Protein AF-A0A955C4L7-F1 (afdb_monomer)

Sequence (362 aa):
MVWEKVLVSAEFAETTHGGLGCIACHGGKDGILTKEEAHEGIVIDPTQGAATACNACHPNEVETIPSSLHATQQGYFTAFERRGGDAESTDFHAMFENRCAECHASCGQCHVSRPATVGGGLTHGHMFRKQPSQTNQCTACHGSRIGDEFRGKNEGIPADTHYLSGMNCMNCHTGVELHGDGTTPDHRFANEAGPTCVTCHPDAQSADSPIMHHSIHQNNVSCNVCHSVSYKNCYACHVEQDSQGLRFPSEMDFRIGKNPEVSEYRPYGYVLLRHIPIAPDTFEPWGLEMPNYAGSPTWRPAAPHNIQRNTPQTESCDNCHGNLDLYLTAEYINQLIESGLMNEQEIEANQSVIVTEVPGGF

Secondary structure (DSSP, 8-state):
---------GGGGGSHHHHT-HHHHH---TT--SHHHHTTT--S-TTSTT-HHHHTT-HHHHHHGGGSHHHH-HHHHHHHHTTT--TTSHHHHHHHHHHTGGG---HHHHHTB--GGGT--BSSTT---SSPPIIIIIHHHSIIIIIIHHTT-STT-PPPHHHHTT--GGGTS-HHHHH--S---SSTTT-TTS--GGGT-GGGG-TT-SSHHHHHHGGGB-HHHHH---EEE--STTSS--TTS-SS--EEE-EEEE-SS--SS---SEEEEEE-S--TTTTGGGT---TTGGGS-SEEE---S---SS-GGGS-GGGTTT-GGGB--HHHHHHHHHTTSS-THHHHHTTTT--SSPPPP-

Structure (mmCIF, N/CA/C/O backbone):
data_AF-A0A955C4L7-F1
#
_entry.id   AF-A0A955C4L7-F1
#
loop_
_atom_site.group_PDB
_atom_site.id
_atom_site.type_symbol
_atom_site.label_atom_id
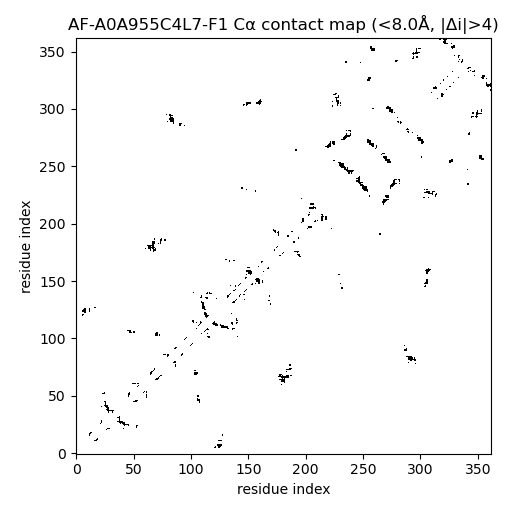_atom_site.label_alt_id
_atom_site.label_comp_id
_atom_site.label_asym_id
_atom_site.label_entity_id
_atom_site.label_seq_id
_atom_site.pdbx_PDB_ins_code
_atom_site.Cartn_x
_atom_site.Cartn_y
_atom_site.Cartn_z
_atom_site.occupancy
_atom_site.B_iso_or_equiv
_atom_site.auth_seq_id
_atom_site.auth_comp_id
_atom_site.auth_asym_id
_atom_site.auth_atom_id
_atom_site.pdbx_PDB_model_num
ATOM 1 N N . MET A 1 1 ? -39.219 3.697 16.759 1.00 36.78 1 MET A N 1
ATOM 2 C CA . MET A 1 1 ? -39.101 2.239 16.565 1.00 36.78 1 MET A CA 1
ATOM 3 C C . MET A 1 1 ? -38.025 1.771 17.515 1.00 36.78 1 MET A C 1
ATOM 5 O O . MET A 1 1 ? -36.921 2.290 17.473 1.00 36.78 1 MET A O 1
ATOM 9 N N . VAL A 1 2 ? -38.383 0.923 18.468 1.00 33.31 2 VAL A N 1
ATOM 10 C CA . VAL A 1 2 ? -37.421 0.296 19.375 1.00 33.31 2 VAL A CA 1
ATOM 11 C C . VAL A 1 2 ? -36.456 -0.525 18.486 1.00 33.31 2 VAL A C 1
ATOM 13 O O . VAL A 1 2 ? -36.921 -1.043 17.479 1.00 33.31 2 VAL A O 1
ATOM 16 N N . TRP A 1 3 ? -35.153 -0.605 18.784 1.00 37.31 3 TRP A N 1
ATOM 17 C CA . TRP A 1 3 ? -34.195 -1.575 18.202 1.00 37.31 3 TRP A CA 1
ATOM 18 C C . TRP A 1 3 ? -33.824 -1.527 16.690 1.00 37.31 3 TRP A C 1
ATOM 20 O O . TRP A 1 3 ? -33.911 -2.550 16.018 1.00 37.31 3 TRP A O 1
ATOM 30 N N . GLU A 1 4 ? -33.235 -0.459 16.137 1.00 39.19 4 GLU A N 1
ATOM 31 C CA . GLU A 1 4 ? -32.287 -0.670 15.011 1.00 39.19 4 GLU A CA 1
ATOM 32 C C . GLU A 1 4 ? -31.087 -1.470 15.552 1.00 39.19 4 GLU A C 1
ATOM 34 O O . GLU A 1 4 ? -30.111 -0.927 16.063 1.00 39.19 4 GLU A O 1
ATOM 39 N N . LYS A 1 5 ? -31.256 -2.796 15.613 1.00 46.62 5 LYS A N 1
ATOM 40 C CA . LYS A 1 5 ? -30.378 -3.726 16.316 1.00 46.62 5 LYS A CA 1
ATOM 41 C C . LYS A 1 5 ? -29.034 -3.744 15.612 1.00 46.62 5 LYS A C 1
ATOM 43 O O . LYS A 1 5 ? -28.859 -4.428 14.609 1.00 46.62 5 LYS A O 1
ATOM 48 N N . VAL A 1 6 ? -28.054 -3.106 16.234 1.00 52.81 6 VAL A N 1
ATOM 49 C CA . VAL A 1 6 ? -26.721 -3.687 16.307 1.00 52.81 6 VAL A CA 1
ATOM 50 C C . VAL A 1 6 ? -26.912 -5.053 16.977 1.00 52.81 6 VAL A C 1
ATOM 52 O O . VAL A 1 6 ? -27.123 -5.137 18.184 1.00 52.81 6 VAL A O 1
ATOM 55 N N . LEU A 1 7 ? -27.015 -6.118 16.179 1.00 67.69 7 LEU A N 1
ATOM 56 C CA . LEU A 1 7 ? -27.259 -7.468 16.682 1.00 67.69 7 LEU A CA 1
ATOM 57 C C . LEU A 1 7 ? -25.997 -7.953 17.389 1.00 67.69 7 LEU A C 1
ATOM 59 O O . LEU A 1 7 ? -25.166 -8.597 16.764 1.00 67.69 7 LEU A O 1
ATOM 63 N N . VAL A 1 8 ? -25.831 -7.631 18.672 1.00 83.81 8 VAL A N 1
ATOM 64 C CA . VAL A 1 8 ? -24.876 -8.347 19.524 1.00 83.81 8 VAL A CA 1
ATOM 65 C C . VAL A 1 8 ? -25.312 -9.811 19.543 1.00 83.81 8 VAL A C 1
ATOM 67 O O . VAL A 1 8 ? -26.484 -10.113 19.778 1.00 83.81 8 VAL A O 1
ATOM 70 N N . SER A 1 9 ? -24.390 -10.711 19.219 1.00 88.19 9 SER A N 1
ATOM 71 C CA . SER A 1 9 ? -24.648 -12.145 19.221 1.00 88.19 9 SER A CA 1
ATOM 72 C C . SER A 1 9 ? -24.980 -12.587 20.641 1.00 88.19 9 SER A C 1
ATOM 74 O O . SER A 1 9 ? -24.314 -12.167 21.584 1.00 88.19 9 SER A O 1
ATOM 76 N N . ALA A 1 10 ? -25.962 -13.472 20.813 1.00 88.12 10 ALA A N 1
ATOM 77 C CA . ALA A 1 10 ? -26.197 -14.090 22.118 1.00 88.12 10 ALA A CA 1
ATOM 78 C C . ALA A 1 10 ? -24.943 -14.838 22.611 1.00 88.12 10 ALA A C 1
ATOM 80 O O . ALA A 1 10 ? -24.644 -14.824 23.799 1.00 88.12 10 ALA A O 1
ATOM 81 N N . GLU A 1 11 ? -24.161 -15.402 21.685 1.00 91.19 11 GLU A N 1
ATOM 82 C CA . GLU A 1 11 ? -22.897 -16.086 21.979 1.00 91.19 11 GLU A CA 1
ATOM 83 C C . GLU A 1 11 ? -21.820 -15.142 22.526 1.00 91.19 11 GLU A C 1
ATOM 85 O O . GLU A 1 11 ? -20.910 -15.597 23.212 1.00 91.19 11 GLU A O 1
ATOM 90 N N . PHE A 1 12 ? -21.913 -13.830 22.262 1.00 91.50 12 PHE A N 1
ATOM 91 C CA . PHE A 1 12 ? -20.941 -12.866 22.778 1.00 91.50 12 PHE A CA 1
ATOM 92 C C . PHE A 1 12 ? -20.910 -12.869 24.307 1.00 91.50 12 PHE A C 1
ATOM 94 O O . PHE A 1 12 ? -19.822 -12.826 24.878 1.00 91.50 12 PHE A O 1
ATOM 101 N N . ALA A 1 13 ? -22.075 -12.982 24.955 1.00 90.31 13 ALA A N 1
ATOM 102 C CA . ALA A 1 13 ? -22.198 -13.006 26.412 1.00 90.31 13 ALA A CA 1
ATOM 103 C C . ALA A 1 13 ? -21.431 -14.173 27.062 1.00 90.31 13 ALA A C 1
ATOM 105 O O . ALA A 1 13 ? -20.997 -14.054 28.203 1.00 90.31 13 ALA A O 1
ATOM 106 N N . GLU A 1 14 ? -21.206 -15.257 26.316 1.00 92.81 14 GLU A N 1
ATOM 107 C CA . GLU A 1 14 ? -20.470 -16.444 26.768 1.00 92.81 14 GLU A CA 1
ATOM 108 C C . GLU A 1 14 ? -18.949 -16.326 26.555 1.00 92.81 14 GLU A C 1
ATOM 110 O O . GLU A 1 14 ? -18.181 -17.201 26.955 1.00 92.81 14 GLU A O 1
ATOM 115 N N . THR A 1 15 ? -18.481 -15.261 25.897 1.00 94.06 15 THR A N 1
ATOM 116 C CA . THR A 1 15 ? -17.047 -15.020 25.682 1.00 94.06 15 THR A CA 1
ATOM 117 C C . THR A 1 15 ? -16.401 -14.335 26.883 1.00 94.06 15 THR A C 1
ATOM 119 O O . THR A 1 15 ? -17.071 -13.674 27.674 1.00 94.06 15 THR A O 1
ATOM 122 N N . THR A 1 16 ? -15.065 -14.387 26.965 1.00 93.25 16 THR A N 1
ATOM 123 C CA . THR A 1 16 ? -14.297 -13.617 27.959 1.00 93.25 16 THR A CA 1
ATOM 124 C C . THR A 1 16 ? -14.661 -12.131 27.945 1.00 93.25 16 THR A C 1
ATOM 126 O O . THR A 1 16 ? -14.840 -11.547 29.005 1.00 93.25 16 THR A O 1
ATOM 129 N N . HIS A 1 17 ? -14.816 -11.531 26.759 1.00 92.88 17 HIS A N 1
ATOM 130 C CA . HIS A 1 17 ? -15.183 -10.119 26.625 1.00 92.88 17 HIS A CA 1
ATOM 131 C C . HIS A 1 17 ? -16.626 -9.853 27.074 1.00 92.88 17 HIS A C 1
ATOM 133 O O . HIS A 1 17 ? -16.874 -8.878 27.775 1.00 92.88 17 HIS A O 1
ATOM 139 N N . GLY A 1 18 ? -17.574 -10.728 26.721 1.00 92.12 18 GLY A N 1
ATOM 140 C CA . GLY A 1 18 ? -18.969 -10.591 27.152 1.00 92.12 18 GLY A CA 1
ATOM 141 C C . GLY A 1 18 ? -19.145 -10.714 28.661 1.00 92.12 18 GLY A C 1
ATOM 142 O O . GLY A 1 18 ? -19.929 -9.966 29.244 1.00 92.12 18 GLY A O 1
ATOM 143 N N . GLY A 1 19 ? -18.354 -11.577 29.303 1.00 92.12 19 GLY A N 1
ATOM 144 C CA . GLY A 1 19 ? -18.345 -11.749 30.755 1.00 92.12 19 GLY A CA 1
ATOM 145 C C . GLY A 1 19 ? -17.879 -10.519 31.544 1.00 92.12 19 GLY A C 1
ATOM 146 O O . GLY A 1 19 ? -18.220 -10.401 32.719 1.00 92.12 19 GLY A O 1
ATOM 147 N N . LEU A 1 20 ? -17.147 -9.584 30.922 1.00 90.88 20 LEU A N 1
ATOM 148 C CA . LEU A 1 20 ? -16.758 -8.311 31.551 1.00 90.88 20 LEU A CA 1
ATOM 149 C C . LEU A 1 20 ? -17.932 -7.324 31.657 1.00 90.88 20 LEU A C 1
ATOM 151 O O . LEU A 1 20 ? -17.890 -6.396 32.465 1.00 90.88 20 LEU A O 1
ATOM 155 N N . GLY A 1 21 ? -18.982 -7.524 30.854 1.00 89.19 21 GLY A N 1
ATOM 156 C CA . GLY A 1 21 ? -20.103 -6.601 30.730 1.00 89.19 21 GLY A CA 1
ATOM 157 C C . GLY A 1 21 ? -19.768 -5.351 29.909 1.00 89.19 21 GLY A C 1
ATOM 158 O O . GLY A 1 21 ? -18.616 -4.957 29.741 1.00 89.19 21 GLY A O 1
ATOM 159 N N . CYS A 1 22 ? -20.807 -4.693 29.391 1.00 88.94 22 CYS A N 1
ATOM 160 C CA . CYS A 1 22 ? -20.660 -3.570 28.458 1.00 88.94 22 CYS A CA 1
ATOM 161 C C . CYS A 1 22 ? -19.887 -2.392 29.072 1.00 88.94 22 CYS A C 1
ATOM 163 O O . CYS A 1 22 ? -19.069 -1.764 28.404 1.00 88.94 22 CYS A O 1
ATOM 165 N N . ILE A 1 23 ? -20.136 -2.117 30.356 1.00 89.62 23 ILE A N 1
ATOM 166 C CA . ILE A 1 23 ? -19.622 -0.943 31.072 1.00 89.62 23 ILE A CA 1
ATOM 167 C C . ILE A 1 23 ? -18.101 -0.999 31.239 1.00 89.62 23 ILE A C 1
ATOM 169 O O . ILE A 1 23 ? -17.455 0.044 31.232 1.00 89.62 23 ILE A O 1
ATOM 173 N N . ALA A 1 24 ? -17.510 -2.195 31.321 1.00 89.44 24 ALA A N 1
ATOM 174 C CA . ALA A 1 24 ? -16.068 -2.349 31.503 1.00 89.44 24 ALA A CA 1
ATOM 175 C C . ALA A 1 24 ? -15.251 -1.707 30.370 1.00 89.44 24 ALA A C 1
ATOM 177 O O . ALA A 1 24 ? -14.177 -1.166 30.621 1.00 89.44 24 ALA A O 1
ATOM 178 N N . CYS A 1 25 ? -15.769 -1.735 29.138 1.00 89.38 25 CYS A N 1
ATOM 179 C CA . CYS A 1 25 ? -15.112 -1.121 27.984 1.00 89.38 25 CYS A CA 1
ATOM 180 C C . CYS A 1 25 ? -15.799 0.175 27.551 1.00 89.38 25 CYS A C 1
ATOM 182 O O . CYS A 1 25 ? -15.128 1.152 27.239 1.00 89.38 25 CYS A O 1
ATOM 184 N N . HIS A 1 26 ? -17.132 0.188 27.525 1.00 90.06 26 HIS A N 1
ATOM 185 C CA . HIS A 1 26 ? -17.906 1.302 26.987 1.00 90.06 26 HIS A CA 1
ATOM 186 C C . HIS A 1 26 ? -18.304 2.340 28.042 1.00 90.06 26 HIS A C 1
ATOM 188 O O . HIS A 1 26 ? -18.805 3.392 27.670 1.00 90.06 26 HIS A O 1
ATOM 194 N N . GLY A 1 27 ? -18.108 2.100 29.340 1.00 89.81 27 GLY A N 1
ATOM 195 C CA . GLY A 1 27 ? -18.584 3.005 30.389 1.00 89.81 27 GLY A CA 1
ATOM 196 C C . GLY A 1 27 ? -20.115 3.055 30.494 1.00 89.81 27 GLY A C 1
ATOM 197 O O . GLY A 1 27 ? -20.808 2.093 30.164 1.00 89.81 27 GLY A O 1
ATOM 198 N N . GLY A 1 28 ? -20.649 4.178 30.976 1.00 89.94 28 GLY A N 1
ATOM 199 C CA . GLY A 1 28 ? -22.067 4.330 31.323 1.00 89.94 28 GLY A CA 1
ATOM 200 C C . GLY A 1 28 ? -22.362 4.072 32.805 1.00 89.94 28 GLY A C 1
ATOM 201 O O . GLY A 1 28 ? -21.451 3.921 33.623 1.00 89.94 28 GLY A O 1
ATOM 202 N N . LYS A 1 29 ? -23.651 4.053 33.163 1.00 91.62 29 LYS A N 1
ATOM 203 C CA . LYS A 1 29 ? -24.122 3.919 34.552 1.00 91.62 29 LYS A CA 1
ATOM 204 C C . LYS A 1 29 ? -24.810 2.573 34.777 1.00 91.62 29 LYS A C 1
ATOM 206 O O . LYS A 1 29 ? -25.836 2.284 34.166 1.00 91.62 29 LYS A O 1
ATOM 211 N N . ASP A 1 30 ? -24.256 1.774 35.687 1.00 90.44 30 ASP A N 1
ATOM 212 C CA . ASP A 1 30 ? -24.831 0.483 36.079 1.00 90.44 30 ASP A CA 1
ATOM 213 C C . ASP A 1 30 ? -26.126 0.651 36.896 1.00 90.44 30 ASP A C 1
ATOM 215 O O . ASP A 1 30 ? -26.304 1.635 37.615 1.00 90.44 30 ASP A O 1
ATOM 219 N N . GLY A 1 31 ? -27.040 -0.317 36.790 1.00 88.38 31 GLY A N 1
ATOM 220 C CA . GLY A 1 31 ? -28.290 -0.356 37.561 1.00 88.38 31 GLY A CA 1
ATOM 221 C C . GLY A 1 31 ? -29.373 0.659 37.155 1.00 88.38 31 GLY A C 1
ATOM 222 O O . GLY A 1 31 ? -30.416 0.722 37.809 1.00 88.38 31 GLY A O 1
ATOM 223 N N . ILE A 1 32 ? -29.166 1.433 36.084 1.00 90.19 32 ILE A N 1
ATOM 224 C CA . ILE A 1 32 ? -30.125 2.419 35.565 1.00 90.19 32 ILE A CA 1
ATOM 225 C C . ILE A 1 32 ? -30.941 1.818 34.408 1.00 90.19 32 ILE A C 1
ATOM 227 O O . ILE A 1 32 ? -30.387 1.251 33.471 1.00 90.19 32 ILE A O 1
ATOM 231 N N . LEU A 1 33 ? -32.276 1.924 34.468 1.00 85.31 33 LEU A N 1
ATOM 232 C CA . LEU A 1 33 ? -33.191 1.319 33.478 1.00 85.31 33 LEU A CA 1
ATOM 233 C C . LEU A 1 33 ? -33.609 2.274 32.350 1.00 85.31 33 LEU A C 1
ATOM 235 O O . LEU A 1 33 ? -34.097 1.843 31.305 1.00 85.31 33 LEU A O 1
ATOM 239 N N . THR A 1 34 ? -33.458 3.574 32.570 1.00 90.31 34 THR A N 1
ATOM 240 C CA . THR A 1 34 ? -33.706 4.638 31.595 1.00 90.31 34 THR A CA 1
ATOM 241 C C . THR A 1 34 ? -32.525 4.709 30.632 1.00 90.31 34 THR A C 1
ATOM 243 O O . THR A 1 34 ? -31.377 4.865 31.041 1.00 90.31 34 THR A O 1
ATOM 246 N N . LYS A 1 35 ? -32.794 4.582 29.328 1.00 85.25 35 LYS A N 1
ATOM 247 C CA . LYS A 1 35 ? -31.751 4.497 28.294 1.00 85.25 35 LYS A CA 1
ATOM 248 C C . LYS A 1 35 ? -30.815 5.706 28.327 1.00 85.25 35 LYS A C 1
ATOM 250 O O . LYS A 1 35 ? -29.606 5.550 28.208 1.00 85.25 35 LYS A O 1
ATOM 255 N N . GLU A 1 36 ? -31.385 6.897 28.432 1.00 89.94 36 GLU A N 1
ATOM 256 C CA . GLU A 1 36 ? -30.653 8.158 28.373 1.00 89.94 36 GLU A CA 1
ATOM 257 C C . GLU A 1 36 ? -29.686 8.296 29.556 1.00 89.94 36 GLU A C 1
ATOM 259 O O . GLU A 1 36 ? -28.525 8.637 29.355 1.00 89.94 36 GLU A O 1
ATOM 264 N N . GLU A 1 37 ? -30.135 7.965 30.768 1.00 89.88 37 GLU A N 1
ATOM 265 C CA . GLU A 1 37 ? -29.316 8.061 31.981 1.00 89.88 37 GLU A CA 1
ATOM 266 C C . GLU A 1 37 ? -28.302 6.908 32.076 1.00 89.88 37 GLU A C 1
ATOM 268 O O . GLU A 1 37 ? -27.167 7.123 32.495 1.00 89.88 37 GLU A O 1
ATOM 273 N N . ALA A 1 38 ? -28.663 5.695 31.638 1.00 87.88 38 ALA A N 1
ATOM 274 C CA . ALA A 1 38 ? -27.752 4.549 31.601 1.00 87.88 38 ALA A CA 1
ATOM 275 C C . ALA A 1 38 ? -26.582 4.759 30.625 1.00 87.88 38 ALA A C 1
ATOM 277 O O . ALA A 1 38 ? -25.461 4.323 30.888 1.00 87.88 38 ALA A O 1
ATOM 278 N N . HIS A 1 39 ? -26.829 5.446 29.506 1.00 91.94 39 HIS A N 1
ATOM 279 C CA . HIS A 1 39 ? -25.815 5.745 28.491 1.00 91.94 39 HIS A CA 1
ATOM 280 C C . HIS A 1 39 ? -25.080 7.073 28.711 1.00 91.94 39 HIS A C 1
ATOM 282 O O . HIS A 1 39 ? -24.265 7.468 27.875 1.00 91.94 39 HIS A O 1
ATOM 288 N N . GLU A 1 40 ? -25.329 7.778 29.813 1.00 92.44 40 GLU A N 1
ATOM 289 C CA . GLU A 1 40 ? -24.566 8.977 30.140 1.00 92.44 40 GLU A CA 1
ATOM 290 C C . GLU A 1 40 ? -23.090 8.610 30.377 1.00 92.44 40 GLU A C 1
ATOM 292 O O . GLU A 1 40 ? -22.769 7.824 31.269 1.00 92.44 40 GLU A O 1
ATOM 297 N N . GLY A 1 41 ? -22.189 9.168 29.561 1.00 89.12 41 GLY A N 1
ATOM 298 C CA . GLY A 1 41 ? -20.754 8.866 29.610 1.00 89.12 41 GLY A CA 1
ATOM 299 C C . GLY A 1 41 ? -20.329 7.607 28.847 1.00 89.12 41 GLY A C 1
ATOM 300 O O . GLY A 1 41 ? -19.205 7.147 29.041 1.00 89.12 41 GLY A O 1
ATOM 301 N N . ILE A 1 42 ? -21.194 7.044 27.993 1.00 90.06 42 ILE A N 1
ATOM 302 C CA . ILE A 1 42 ? -20.817 5.912 27.141 1.00 90.06 42 ILE A CA 1
ATOM 303 C C . ILE A 1 42 ? -19.779 6.326 26.084 1.00 90.06 42 ILE A C 1
ATOM 305 O O . ILE A 1 42 ? -19.915 7.345 25.405 1.00 90.06 42 ILE A O 1
ATOM 309 N N . VAL A 1 43 ? -18.761 5.493 25.905 1.00 88.38 43 VAL A N 1
ATOM 310 C CA . VAL A 1 43 ? -17.780 5.563 24.825 1.00 88.38 43 VAL A CA 1
ATOM 311 C C . VAL A 1 43 ? -18.236 4.620 23.715 1.00 88.38 43 VAL A C 1
ATOM 313 O O . VAL A 1 43 ? -18.273 3.403 23.893 1.00 88.38 43 VAL A O 1
ATOM 316 N N . ILE A 1 44 ? -18.612 5.177 22.561 1.00 83.88 44 ILE A N 1
ATOM 317 C CA . ILE A 1 44 ? -19.172 4.400 21.441 1.00 83.88 44 ILE A CA 1
ATOM 318 C C . ILE A 1 44 ? -18.127 3.441 20.858 1.00 83.88 44 ILE A C 1
ATOM 320 O O . ILE A 1 44 ? -18.427 2.267 20.641 1.00 83.88 44 ILE A O 1
ATOM 324 N N . ASP A 1 45 ? -16.904 3.929 20.642 1.00 84.38 45 ASP A N 1
ATOM 325 C CA . ASP A 1 45 ? -15.773 3.124 20.185 1.00 84.38 45 ASP A CA 1
ATOM 326 C C . ASP A 1 45 ? -14.627 3.201 21.211 1.00 84.38 45 ASP A C 1
ATOM 328 O O . ASP A 1 45 ? -13.836 4.146 21.181 1.00 84.38 45 ASP A O 1
ATOM 332 N N . PRO A 1 46 ? -14.527 2.226 22.135 1.00 86.31 46 PRO A N 1
ATOM 333 C CA . PRO A 1 46 ? -13.495 2.203 23.170 1.00 86.31 46 PRO A CA 1
ATOM 334 C C . PRO A 1 46 ? -12.122 1.787 22.627 1.00 86.31 46 PRO A C 1
ATOM 336 O O . PRO A 1 46 ? -11.166 1.667 23.391 1.00 86.31 46 PRO A O 1
ATOM 339 N N . THR A 1 47 ? -12.024 1.535 21.319 1.00 83.06 47 THR A N 1
ATOM 340 C CA . THR A 1 47 ? -10.786 1.131 20.653 1.00 83.06 47 THR A CA 1
ATOM 341 C C . THR A 1 47 ? -10.072 2.287 19.956 1.00 83.06 47 THR A C 1
ATOM 343 O O . THR A 1 47 ? -8.937 2.108 19.526 1.00 83.06 47 THR A O 1
ATOM 346 N N . GLN A 1 48 ? -10.704 3.462 19.855 1.00 75.31 48 GLN A N 1
ATOM 347 C CA . GLN A 1 48 ? -10.066 4.677 19.337 1.00 75.31 48 GLN A CA 1
ATOM 348 C C . GLN A 1 48 ? -9.078 5.275 20.347 1.00 75.31 48 GLN A C 1
ATOM 350 O O . GLN A 1 48 ? -9.238 5.141 21.563 1.00 75.31 48 GLN A O 1
ATOM 355 N N . GLY A 1 49 ? -8.075 5.996 19.841 1.00 67.12 49 GLY A N 1
ATOM 356 C CA . GLY A 1 49 ? -7.059 6.658 20.662 1.00 67.12 49 GLY A CA 1
ATOM 357 C C . GLY A 1 49 ? -6.097 5.663 21.315 1.00 67.12 49 GLY A C 1
ATOM 358 O O . GLY A 1 49 ? -5.718 4.670 20.707 1.00 67.12 49 GLY A O 1
ATOM 359 N N . ALA A 1 50 ? -5.712 5.903 22.571 1.00 58.69 50 ALA A N 1
ATOM 360 C CA . ALA A 1 50 ? -4.727 5.080 23.286 1.00 58.69 50 ALA A CA 1
ATOM 361 C C . ALA A 1 50 ? -5.203 3.649 23.637 1.00 58.69 50 ALA A C 1
ATOM 363 O O . ALA A 1 50 ? -4.544 2.973 24.423 1.00 58.69 50 ALA A O 1
ATOM 364 N N . ALA A 1 51 ? -6.360 3.205 23.118 1.00 63.81 51 ALA A N 1
ATOM 365 C CA . ALA A 1 51 ? -6.942 1.875 23.330 1.00 63.81 51 ALA A CA 1
ATOM 366 C C . ALA A 1 51 ? -6.891 1.413 24.803 1.00 63.81 51 ALA A C 1
ATOM 368 O O . ALA A 1 51 ? -6.661 0.241 25.111 1.00 63.81 51 ALA A O 1
ATOM 369 N N . THR A 1 52 ? -7.099 2.346 25.739 1.00 67.75 52 THR A N 1
ATOM 370 C CA . THR A 1 52 ? -6.857 2.130 27.175 1.00 67.75 52 THR A CA 1
ATOM 371 C C . THR A 1 52 ? -7.718 1.012 27.751 1.00 67.75 52 THR A C 1
ATOM 373 O O . THR A 1 52 ? -7.273 0.306 28.655 1.00 67.75 52 THR A O 1
ATOM 376 N N . ALA A 1 53 ? -8.910 0.796 27.185 1.00 84.81 53 ALA A N 1
ATOM 377 C CA . ALA A 1 53 ? -9.799 -0.300 27.556 1.00 84.81 53 ALA A CA 1
ATOM 378 C C . ALA A 1 53 ? -9.179 -1.688 27.296 1.00 84.81 53 ALA A C 1
ATOM 380 O O . ALA A 1 53 ? -9.495 -2.643 28.001 1.00 84.81 53 ALA A O 1
ATOM 381 N N . CYS A 1 54 ? -8.283 -1.809 26.313 1.00 89.62 54 CYS A N 1
ATOM 382 C CA . CYS A 1 54 ? -7.627 -3.065 25.952 1.00 89.62 54 CYS A CA 1
ATOM 383 C C . CYS A 1 54 ? -6.346 -3.315 26.764 1.00 89.62 54 CYS A C 1
ATOM 385 O O . CYS A 1 54 ? -5.983 -4.469 26.990 1.00 89.62 54 CYS A O 1
ATOM 387 N N . ASN A 1 55 ? -5.679 -2.254 27.233 1.00 89.94 55 ASN A N 1
ATOM 388 C CA . ASN A 1 55 ? -4.330 -2.310 27.810 1.00 89.94 55 ASN A CA 1
ATOM 389 C C . ASN A 1 55 ? -4.202 -3.246 29.023 1.00 89.94 55 ASN A C 1
ATOM 391 O O . ASN A 1 55 ? -3.181 -3.896 29.211 1.00 89.94 55 ASN A O 1
ATOM 395 N N . ALA A 1 56 ? -5.251 -3.354 29.841 1.00 88.94 56 ALA A N 1
ATOM 396 C CA . ALA A 1 56 ? -5.227 -4.212 31.025 1.00 88.94 56 ALA A CA 1
ATOM 397 C C . ALA A 1 56 ? -5.061 -5.710 30.695 1.00 88.94 56 ALA A C 1
ATOM 399 O O . ALA A 1 56 ? -4.593 -6.472 31.539 1.00 88.94 56 ALA A O 1
ATOM 400 N N . CYS A 1 57 ? -5.448 -6.136 29.487 1.00 92.06 57 CYS A N 1
ATOM 401 C CA . CYS A 1 57 ? -5.393 -7.537 29.055 1.00 92.06 57 CYS A CA 1
ATOM 402 C C . CYS A 1 57 ? -4.497 -7.767 27.828 1.00 92.06 57 CYS A C 1
ATOM 404 O O . CYS A 1 57 ? -3.970 -8.866 27.670 1.00 92.06 57 CYS A O 1
ATOM 406 N N . HIS A 1 58 ? -4.303 -6.744 26.994 1.00 92.56 58 HIS A N 1
ATOM 407 C CA . HIS A 1 58 ? -3.496 -6.769 25.770 1.00 92.56 58 HIS A CA 1
ATOM 408 C C . HIS A 1 58 ? -2.388 -5.697 25.801 1.00 92.56 58 HIS A C 1
ATOM 410 O O . HIS A 1 58 ? -2.339 -4.847 24.912 1.00 92.56 58 HIS A O 1
ATOM 416 N N . PRO A 1 59 ? -1.525 -5.671 26.839 1.00 91.81 59 PRO A N 1
ATOM 417 C CA . PRO A 1 59 ? -0.557 -4.589 27.017 1.00 91.81 59 PRO A CA 1
ATOM 418 C C . PRO A 1 59 ? 0.493 -4.549 25.904 1.00 91.81 59 PRO A C 1
ATOM 420 O O . PRO A 1 59 ? 0.874 -3.472 25.468 1.00 91.81 59 PRO A O 1
ATOM 423 N N . ASN A 1 60 ? 0.913 -5.713 25.402 1.00 90.38 60 ASN A N 1
ATOM 424 C CA . ASN A 1 60 ? 1.951 -5.799 24.378 1.00 90.38 60 ASN A CA 1
ATOM 425 C C . ASN A 1 60 ? 1.476 -5.186 23.056 1.00 90.38 60 ASN A C 1
ATOM 427 O O . ASN A 1 60 ? 2.185 -4.395 22.448 1.00 90.38 60 ASN A O 1
ATOM 431 N N . GLU A 1 61 ? 0.264 -5.532 22.613 1.00 89.56 61 GLU A N 1
ATOM 432 C CA . GLU A 1 61 ? -0.298 -4.986 21.378 1.00 89.56 61 GLU A CA 1
ATOM 433 C C . GLU A 1 61 ? -0.596 -3.486 21.509 1.00 89.56 61 GLU A C 1
ATOM 435 O O . GLU A 1 61 ? -0.373 -2.732 20.564 1.00 89.56 61 GLU A O 1
ATOM 440 N N . VAL A 1 62 ? -1.076 -3.037 22.677 1.00 90.50 62 VAL A N 1
ATOM 441 C CA . VAL A 1 62 ? -1.341 -1.611 22.934 1.00 90.50 62 VAL A CA 1
ATOM 442 C C . VAL A 1 62 ? -0.050 -0.789 22.959 1.00 90.50 62 VAL A C 1
ATOM 444 O O . VAL A 1 62 ? -0.060 0.359 22.522 1.00 90.50 62 VAL A O 1
ATOM 447 N N . GLU A 1 63 ? 1.058 -1.364 23.426 1.00 90.38 63 GLU A N 1
ATOM 448 C CA . GLU A 1 63 ? 2.363 -0.701 23.441 1.00 90.38 63 GLU A CA 1
ATOM 449 C C . GLU A 1 63 ? 2.928 -0.488 22.028 1.00 90.38 63 GLU A C 1
ATOM 451 O O . GLU A 1 63 ? 3.472 0.579 21.745 1.00 90.38 63 GLU A O 1
ATOM 456 N N . THR A 1 64 ? 2.774 -1.459 21.119 1.00 90.50 64 THR A N 1
ATOM 457 C CA . THR A 1 64 ? 3.410 -1.396 19.792 1.00 90.50 64 THR A CA 1
ATOM 458 C C . THR A 1 64 ? 2.544 -0.754 18.712 1.00 90.50 64 THR A C 1
ATOM 460 O O . THR A 1 64 ? 3.093 -0.087 17.833 1.00 90.50 64 THR A O 1
ATOM 463 N N . ILE A 1 65 ? 1.210 -0.894 18.761 1.00 89.19 65 ILE A N 1
ATOM 464 C CA . ILE A 1 65 ? 0.300 -0.368 17.719 1.00 89.19 65 ILE A CA 1
ATOM 465 C C . ILE A 1 65 ? 0.553 1.103 17.371 1.00 89.19 65 ILE A C 1
ATOM 467 O O . ILE A 1 65 ? 0.561 1.399 16.173 1.00 89.19 65 ILE A O 1
ATOM 471 N N . PRO A 1 66 ? 0.814 2.012 18.334 1.00 89.25 66 PRO A N 1
ATOM 472 C CA . PRO A 1 66 ? 1.098 3.415 18.035 1.00 89.25 66 PRO A CA 1
ATOM 473 C C . PRO A 1 66 ? 2.296 3.650 17.104 1.00 89.25 66 PRO A C 1
ATOM 475 O O . PRO A 1 66 ? 2.385 4.723 16.521 1.00 89.25 66 PRO A O 1
ATOM 478 N N . SER A 1 67 ? 3.199 2.675 16.949 1.00 89.56 67 SER A N 1
ATOM 479 C CA . SER A 1 67 ? 4.325 2.728 16.000 1.00 89.56 67 SER A CA 1
ATOM 480 C C . SER A 1 67 ? 3.989 2.160 14.611 1.00 89.56 67 SER A C 1
ATOM 482 O O . SER A 1 67 ? 4.659 2.454 13.624 1.00 89.56 67 SER A O 1
ATOM 484 N N . SER A 1 68 ? 2.911 1.378 14.493 1.00 91.44 68 SER A N 1
ATOM 485 C CA . SER A 1 68 ? 2.517 0.738 13.235 1.00 91.44 68 SER A CA 1
ATOM 486 C C . SER A 1 68 ? 2.050 1.743 12.178 1.00 91.44 68 SER A C 1
ATOM 488 O O . SER A 1 68 ? 1.409 2.745 12.487 1.00 91.44 68 SER A O 1
ATOM 490 N N . LEU A 1 69 ? 2.252 1.424 10.897 1.00 91.38 69 LEU A N 1
ATOM 491 C CA . LEU A 1 69 ? 1.764 2.253 9.783 1.00 91.38 69 LEU A CA 1
ATOM 492 C C . LEU A 1 69 ? 0.237 2.354 9.699 1.00 91.38 69 LEU A C 1
ATOM 494 O O . LEU A 1 69 ? -0.270 3.315 9.125 1.00 91.38 69 LEU A O 1
ATOM 498 N N . HIS A 1 70 ? -0.497 1.379 10.242 1.00 89.62 70 HIS A N 1
ATOM 499 C CA . HIS A 1 70 ? -1.961 1.423 10.278 1.00 89.62 70 HIS A CA 1
ATOM 500 C C . HIS A 1 70 ? -2.485 2.437 11.304 1.00 89.62 70 HIS A C 1
ATOM 502 O O . HIS A 1 70 ? -3.578 2.970 11.106 1.00 89.62 70 HIS A O 1
ATOM 508 N N . ALA A 1 71 ? -1.699 2.724 12.348 1.00 87.06 71 ALA A N 1
ATOM 509 C CA . ALA A 1 71 ? -1.977 3.786 13.309 1.00 87.06 71 ALA A CA 1
ATOM 510 C C . ALA A 1 71 ? -1.381 5.128 12.847 1.00 87.06 71 ALA A C 1
ATOM 512 O O . ALA A 1 71 ? -2.087 6.117 12.685 1.00 87.06 71 ALA A O 1
ATOM 513 N N . THR A 1 72 ? -0.079 5.173 12.561 1.00 87.12 72 THR A N 1
ATOM 514 C CA . THR A 1 72 ? 0.616 6.439 12.273 1.00 87.12 72 THR A CA 1
ATOM 515 C C . THR A 1 72 ? 0.272 7.016 10.912 1.00 87.12 72 THR A C 1
ATOM 517 O O . THR A 1 72 ? 0.279 8.229 10.741 1.00 87.12 72 THR A O 1
ATOM 520 N N . GLN A 1 73 ? 0.010 6.157 9.919 1.00 89.94 73 GLN A N 1
ATOM 521 C CA . GLN A 1 73 ? -0.142 6.553 8.518 1.00 89.94 73 GLN A CA 1
ATOM 522 C C . GLN A 1 73 ? 1.070 7.343 7.975 1.00 89.94 73 GLN A C 1
ATOM 524 O O . GLN A 1 73 ? 0.955 8.029 6.956 1.00 89.94 73 GLN A O 1
ATOM 529 N N . GLN A 1 74 ? 2.245 7.184 8.607 1.00 91.69 74 GLN A N 1
ATOM 530 C CA . GLN A 1 74 ? 3.471 7.965 8.381 1.00 91.69 74 GLN A CA 1
ATOM 531 C C . GLN A 1 74 ? 3.857 8.086 6.901 1.00 91.69 74 GLN A C 1
ATOM 533 O O . GLN A 1 74 ? 4.284 9.142 6.443 1.00 91.69 74 GLN A O 1
ATOM 538 N N . GLY A 1 75 ? 3.618 7.032 6.116 1.00 92.19 75 GLY A N 1
ATOM 539 C CA . GLY A 1 75 ? 3.906 7.022 4.682 1.00 92.19 75 GLY A CA 1
ATOM 540 C C . GLY A 1 75 ? 3.237 8.134 3.871 1.00 92.19 75 GLY A C 1
ATOM 541 O O . GLY A 1 75 ? 3.793 8.521 2.844 1.00 92.19 75 GLY A O 1
ATOM 542 N N . TYR A 1 76 ? 2.084 8.663 4.297 1.00 91.62 76 TYR A N 1
ATOM 543 C CA . TYR A 1 76 ? 1.460 9.810 3.629 1.00 91.62 76 TYR A CA 1
ATOM 544 C C . TYR A 1 76 ? 2.178 11.122 3.945 1.00 91.62 76 TYR A C 1
ATOM 546 O O . TYR A 1 76 ? 2.461 11.881 3.019 1.00 91.62 76 TYR A O 1
ATOM 554 N N . PHE A 1 77 ? 2.518 11.346 5.216 1.00 93.88 77 PHE A N 1
ATOM 555 C CA . PHE A 1 77 ? 3.260 12.519 5.685 1.00 93.88 77 PHE A CA 1
ATOM 556 C C . PHE A 1 77 ? 4.620 12.578 4.989 1.00 93.88 77 PHE A C 1
ATOM 558 O O . PHE A 1 77 ? 4.895 13.510 4.237 1.00 93.88 77 PHE A O 1
ATOM 565 N N . THR A 1 78 ? 5.388 11.489 5.068 1.00 93.94 78 THR A N 1
ATOM 566 C CA . THR A 1 78 ? 6.686 11.377 4.395 1.00 93.94 78 THR A CA 1
ATOM 567 C C . THR A 1 78 ? 6.570 11.565 2.878 1.00 93.94 78 THR A C 1
ATOM 569 O O . THR A 1 78 ? 7.442 12.166 2.251 1.00 93.94 78 THR A O 1
ATOM 572 N N . ALA A 1 79 ? 5.505 11.067 2.237 1.00 92.62 79 ALA A N 1
ATOM 573 C CA . ALA A 1 79 ? 5.318 11.260 0.799 1.00 92.62 79 ALA A CA 1
ATOM 574 C C . ALA A 1 79 ? 5.016 12.719 0.419 1.00 92.62 79 ALA A C 1
ATOM 576 O O . ALA 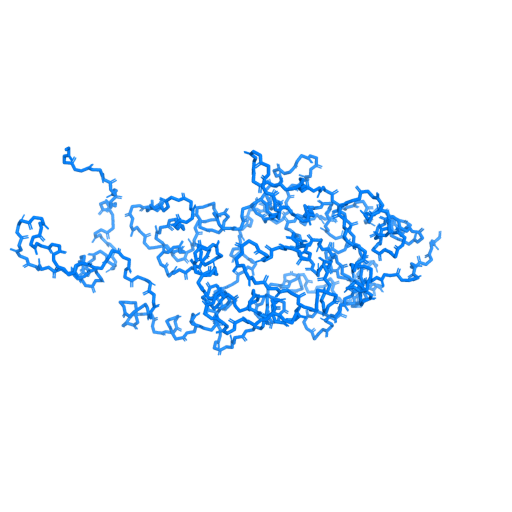A 1 79 ? 5.451 13.140 -0.656 1.00 92.62 79 ALA A O 1
ATOM 577 N N . PHE A 1 80 ? 4.291 13.456 1.263 1.00 94.06 80 PHE A N 1
ATOM 578 C CA . PHE A 1 80 ? 3.990 14.874 1.069 1.00 94.06 80 PHE A CA 1
ATOM 579 C C . PHE A 1 80 ? 5.236 15.744 1.290 1.00 94.06 80 PHE A C 1
ATOM 581 O O . PHE A 1 80 ? 5.588 16.551 0.427 1.00 94.06 80 PHE A O 1
ATOM 588 N N . GLU A 1 81 ? 5.989 15.487 2.362 1.00 95.31 81 GLU A N 1
ATOM 589 C CA . GLU A 1 81 ? 7.240 16.190 2.682 1.00 95.31 81 GLU A CA 1
ATOM 590 C C . GLU A 1 81 ? 8.324 15.983 1.622 1.00 95.31 81 GLU A C 1
ATOM 592 O O . GLU A 1 81 ? 9.018 16.925 1.240 1.00 95.31 81 GLU A O 1
ATOM 597 N N . ARG A 1 82 ? 8.442 14.769 1.060 1.00 93.50 82 ARG A N 1
ATOM 598 C CA . ARG A 1 82 ? 9.366 14.498 -0.060 1.00 93.50 82 ARG A CA 1
ATOM 599 C C . ARG A 1 82 ? 9.079 15.370 -1.291 1.00 93.50 82 ARG A C 1
ATOM 601 O O . ARG A 1 82 ? 9.963 15.532 -2.128 1.00 93.50 82 ARG A O 1
ATOM 608 N N . ARG A 1 83 ? 7.870 15.933 -1.408 1.00 95.25 83 ARG A N 1
ATOM 609 C CA . ARG A 1 83 ? 7.488 16.891 -2.459 1.00 95.25 83 ARG A CA 1
ATOM 610 C C . ARG A 1 83 ? 7.512 18.353 -1.988 1.00 95.25 83 ARG A C 1
ATOM 612 O O . ARG A 1 83 ? 6.983 19.233 -2.663 1.00 95.25 83 ARG A O 1
ATOM 619 N N . GLY A 1 84 ? 8.152 18.619 -0.849 1.00 95.19 84 GLY A N 1
ATOM 620 C CA . GLY A 1 84 ? 8.319 19.947 -0.261 1.00 95.19 84 GLY A CA 1
ATOM 621 C C . GLY A 1 84 ? 7.082 20.489 0.457 1.00 95.19 84 GLY A C 1
ATOM 622 O O . GLY A 1 84 ? 7.063 21.672 0.781 1.00 95.19 84 GLY A O 1
ATOM 623 N N . GLY A 1 85 ? 6.056 19.661 0.670 1.00 94.69 85 GLY A N 1
ATOM 624 C CA . GLY A 1 85 ? 4.881 20.047 1.446 1.00 94.69 85 GLY A CA 1
ATOM 625 C C . GLY A 1 85 ? 5.184 20.134 2.945 1.00 94.69 85 GLY A C 1
ATOM 626 O O . GLY A 1 85 ? 6.031 19.400 3.453 1.00 94.69 85 GLY A O 1
ATOM 627 N N . ASP A 1 86 ? 4.479 21.016 3.653 1.00 94.69 86 ASP A N 1
ATOM 628 C CA . ASP A 1 86 ? 4.552 21.137 5.113 1.00 94.69 86 ASP A CA 1
ATOM 629 C C . ASP A 1 86 ? 3.505 20.228 5.774 1.00 94.69 86 ASP A C 1
ATOM 631 O O . ASP A 1 86 ? 2.338 20.607 5.934 1.00 94.69 86 ASP A O 1
ATOM 635 N N . ALA A 1 87 ? 3.920 19.007 6.121 1.00 93.50 87 ALA A N 1
ATOM 636 C CA . ALA A 1 87 ? 3.054 18.028 6.774 1.00 93.50 87 ALA A CA 1
ATOM 637 C C . ALA A 1 87 ? 2.738 18.375 8.242 1.00 93.50 87 ALA A C 1
ATOM 639 O O . ALA A 1 87 ? 1.801 17.813 8.803 1.00 93.50 87 ALA A O 1
ATOM 640 N N . GLU A 1 88 ? 3.455 19.332 8.841 1.00 93.94 88 GLU A N 1
ATOM 641 C CA . GLU A 1 88 ? 3.200 19.816 10.203 1.00 93.94 88 GLU A CA 1
ATOM 642 C C . GLU A 1 88 ? 2.182 20.966 10.235 1.00 93.94 88 GLU A C 1
ATOM 644 O O . GLU A 1 88 ? 1.658 21.325 11.295 1.00 93.94 88 GLU A O 1
ATOM 649 N N . SER A 1 89 ? 1.855 21.537 9.073 1.00 94.44 89 SER A N 1
ATOM 650 C CA . SER A 1 89 ? 0.890 22.627 8.969 1.00 94.44 89 SER A CA 1
ATOM 651 C C . SER A 1 89 ? -0.498 22.233 9.489 1.00 94.44 89 SER A C 1
ATOM 653 O O . SER A 1 89 ? -0.952 21.087 9.387 1.00 94.44 89 SER A O 1
ATOM 655 N N . THR A 1 90 ? -1.219 23.218 10.032 1.00 94.00 90 THR A N 1
ATOM 656 C CA . THR A 1 90 ? -2.601 23.029 10.499 1.00 94.00 90 THR A CA 1
ATOM 657 C C . THR A 1 90 ? -3.540 22.649 9.362 1.00 94.00 90 THR A C 1
ATOM 659 O O . THR A 1 90 ? -4.464 21.864 9.566 1.00 94.00 90 THR A O 1
ATOM 662 N N . ASP A 1 91 ? -3.293 23.182 8.166 1.00 92.69 91 ASP A N 1
ATOM 663 C CA . ASP A 1 91 ? -4.136 22.957 6.994 1.00 92.69 91 ASP A CA 1
ATOM 664 C C . ASP A 1 91 ? -3.945 21.541 6.442 1.00 92.69 91 ASP A C 1
ATOM 666 O O . ASP A 1 91 ? -4.930 20.882 6.096 1.00 92.69 91 ASP A O 1
ATOM 670 N N . PHE A 1 92 ? -2.708 21.023 6.446 1.00 92.94 92 PHE A N 1
ATOM 671 C CA . PHE A 1 92 ? -2.446 19.629 6.090 1.00 92.94 92 PHE A CA 1
ATOM 672 C C . PHE A 1 92 ? -3.132 18.673 7.059 1.00 92.94 92 PHE A C 1
ATOM 674 O O . PHE A 1 92 ? -3.876 17.801 6.613 1.00 92.94 92 PHE A O 1
ATOM 681 N N . HIS A 1 93 ? -2.958 18.866 8.369 1.00 92.31 93 HIS A N 1
ATOM 682 C CA . HIS A 1 93 ? -3.617 18.038 9.378 1.00 92.31 93 HIS A CA 1
ATOM 683 C C . HIS A 1 93 ? -5.144 18.079 9.252 1.00 92.31 93 HIS A C 1
ATOM 685 O O . HIS A 1 93 ? -5.786 17.029 9.229 1.00 92.31 93 HIS A O 1
ATOM 691 N N . ALA A 1 94 ? -5.732 19.266 9.079 1.00 90.69 94 ALA A N 1
ATOM 692 C CA . ALA A 1 94 ? -7.173 19.407 8.894 1.00 90.69 94 ALA A CA 1
ATOM 693 C C . ALA A 1 94 ? -7.671 18.704 7.619 1.00 90.69 94 ALA A C 1
ATOM 695 O O . ALA A 1 94 ? -8.715 18.051 7.642 1.00 90.69 94 ALA A O 1
ATOM 696 N N . MET A 1 95 ? -6.952 18.813 6.498 1.00 88.69 95 MET A N 1
ATOM 697 C CA . MET A 1 95 ? -7.280 18.087 5.266 1.00 88.69 95 MET A CA 1
ATOM 698 C C . MET A 1 95 ? -7.162 16.576 5.473 1.00 88.69 95 MET A C 1
ATOM 700 O O . MET A 1 95 ? -8.093 15.835 5.144 1.00 88.69 95 MET A O 1
ATOM 704 N N . PHE A 1 96 ? -6.051 16.132 6.060 1.00 89.06 96 PHE A N 1
ATOM 705 C CA . PHE A 1 96 ? -5.738 14.728 6.262 1.00 89.06 96 PHE A CA 1
ATOM 706 C C . PHE A 1 96 ? -6.785 14.055 7.151 1.00 89.06 96 PHE A C 1
ATOM 708 O O . PHE A 1 96 ? -7.345 13.034 6.754 1.00 89.06 96 PHE A O 1
ATOM 715 N N . GLU A 1 97 ? -7.136 14.655 8.290 1.00 85.81 97 GLU A N 1
ATOM 716 C CA . GLU A 1 97 ? -8.181 14.154 9.191 1.00 85.81 97 GLU A CA 1
ATOM 717 C C . GLU A 1 97 ? -9.544 14.028 8.498 1.00 85.81 97 GLU A C 1
ATOM 719 O O . GLU A 1 97 ? -10.258 13.045 8.689 1.00 85.81 97 GLU A O 1
ATOM 724 N N . ASN A 1 98 ? -9.894 14.998 7.652 1.00 81.12 98 ASN A N 1
ATOM 725 C CA . ASN A 1 98 ? -11.200 15.059 7.000 1.00 81.12 98 ASN A CA 1
ATOM 726 C C . ASN A 1 98 ? -11.329 14.196 5.735 1.00 81.12 98 ASN A C 1
ATOM 728 O O . ASN A 1 98 ? -12.434 14.113 5.193 1.00 81.12 98 ASN A O 1
ATOM 732 N N . ARG A 1 99 ? -10.231 13.667 5.179 1.00 77.69 99 ARG A N 1
ATOM 733 C CA . ARG A 1 99 ? -10.235 13.019 3.849 1.00 77.69 99 ARG A CA 1
ATOM 734 C C . ARG A 1 99 ? -9.419 11.738 3.767 1.00 77.69 99 ARG A C 1
ATOM 736 O O . ARG A 1 99 ? -9.810 10.818 3.057 1.00 77.69 99 ARG A O 1
ATOM 743 N N . CYS A 1 100 ? -8.280 11.677 4.446 1.00 75.31 100 CYS A N 1
ATOM 744 C CA . CYS A 1 100 ? -7.322 10.579 4.320 1.00 75.31 100 CYS A CA 1
ATOM 745 C C . CYS A 1 100 ? -7.370 9.647 5.535 1.00 75.31 100 CYS A C 1
ATOM 747 O O . CYS A 1 100 ? -7.363 8.424 5.380 1.00 75.31 100 CYS A O 1
ATOM 749 N N . ALA A 1 101 ? -7.513 10.224 6.731 1.00 76.88 101 ALA A N 1
ATOM 750 C CA . ALA A 1 101 ? -7.576 9.510 8.000 1.00 76.88 101 ALA A CA 1
ATOM 751 C C . ALA A 1 101 ? -8.856 8.685 8.174 1.00 76.88 101 ALA A C 1
ATOM 753 O O . ALA A 1 101 ? -8.988 7.951 9.148 1.00 76.88 101 ALA A O 1
ATOM 754 N N . GLU A 1 102 ? -9.793 8.731 7.226 1.00 72.12 102 GLU A N 1
ATOM 755 C CA . GLU A 1 102 ? -10.936 7.822 7.234 1.00 72.12 102 GLU A CA 1
ATOM 756 C C . GLU A 1 102 ? -10.476 6.346 7.149 1.00 72.12 102 GLU A C 1
ATOM 758 O O . GLU A 1 102 ? -11.136 5.447 7.672 1.00 72.12 102 GLU A O 1
ATOM 763 N N . CYS A 1 103 ? -9.306 6.088 6.546 1.00 71.31 103 CYS A N 1
ATOM 764 C CA . CYS A 1 103 ? -8.687 4.760 6.506 1.00 71.31 103 CYS A CA 1
ATOM 765 C C . CYS A 1 103 ? -7.934 4.366 7.791 1.00 71.31 103 CYS A C 1
ATOM 767 O O . CYS A 1 103 ? -7.444 3.237 7.859 1.00 71.31 103 CYS A O 1
ATOM 769 N N . HIS A 1 104 ? -7.811 5.264 8.774 1.00 79.50 104 HIS A N 1
ATOM 770 C CA . HIS A 1 104 ? -7.129 5.002 10.042 1.00 79.50 104 HIS A CA 1
ATOM 771 C C . HIS A 1 104 ? -7.789 3.833 10.781 1.00 79.50 104 HIS A C 1
ATOM 773 O O . HIS A 1 104 ? -9.018 3.752 10.825 1.00 79.50 104 HIS A O 1
ATOM 779 N N . ALA A 1 105 ? -6.976 2.929 11.335 1.00 78.62 105 ALA A N 1
ATOM 780 C CA . ALA A 1 105 ? -7.450 1.689 11.936 1.00 78.62 105 ALA A CA 1
ATOM 781 C C . ALA A 1 105 ? -7.370 1.713 13.469 1.00 78.62 105 ALA A C 1
ATOM 783 O O . ALA A 1 105 ? -6.319 1.972 14.048 1.00 78.62 105 ALA A O 1
ATOM 784 N N . SER A 1 106 ? -8.466 1.335 14.125 1.00 86.62 106 SER A N 1
ATOM 785 C CA . SER A 1 106 ? -8.503 0.975 15.546 1.00 86.62 106 SER A CA 1
ATOM 786 C C . SER A 1 106 ? -8.545 -0.544 15.755 1.00 86.62 106 SER A C 1
ATOM 788 O O . SER A 1 106 ? -8.879 -1.307 14.839 1.00 86.62 106 SER A O 1
ATOM 790 N N . CYS A 1 107 ? -8.303 -1.011 16.990 1.00 89.56 107 CYS A N 1
ATOM 791 C CA . CYS A 1 107 ? -8.448 -2.436 17.325 1.00 89.56 107 CYS A CA 1
ATOM 792 C C . CYS A 1 107 ? -9.847 -2.961 16.948 1.00 89.56 107 CYS A C 1
ATOM 794 O O . CYS A 1 107 ? -9.994 -4.081 16.458 1.00 89.56 107 CYS A O 1
ATOM 796 N N . GLY A 1 108 ? -10.887 -2.143 17.131 1.00 89.44 108 GLY A N 1
ATOM 797 C CA . GLY A 1 108 ? -12.269 -2.494 16.823 1.00 89.44 108 GLY A CA 1
ATOM 798 C C . GLY A 1 108 ? -12.516 -2.643 15.326 1.00 89.44 108 GLY A C 1
ATOM 799 O O . GLY A 1 108 ? -13.141 -3.620 14.915 1.00 89.44 108 GLY A O 1
ATOM 800 N N . GLN A 1 109 ? -11.977 -1.744 14.502 1.00 87.81 109 GLN A N 1
ATOM 801 C CA . GLN A 1 109 ? -12.153 -1.788 13.045 1.00 87.81 109 GLN A CA 1
ATOM 802 C C . GLN A 1 109 ? -11.463 -2.994 12.389 1.00 87.81 109 GLN A C 1
ATOM 804 O O . GLN A 1 109 ? -11.884 -3.431 11.318 1.00 87.81 109 GLN A O 1
ATOM 809 N N . CYS A 1 110 ? -10.462 -3.585 13.047 1.00 89.69 110 CYS A N 1
ATOM 810 C CA . CYS A 1 110 ? -9.837 -4.834 12.607 1.00 89.69 110 CYS A CA 1
ATOM 811 C C . CYS A 1 110 ? -10.457 -6.082 13.245 1.00 89.69 110 CYS A C 1
ATOM 813 O O . CYS A 1 110 ? -10.540 -7.117 12.591 1.00 89.69 110 CYS A O 1
ATOM 815 N N . HIS A 1 111 ? -10.919 -6.029 14.496 1.00 92.00 111 HIS A N 1
ATOM 816 C CA . HIS A 1 111 ? -11.295 -7.245 15.231 1.00 92.00 111 HIS A CA 1
ATOM 817 C C . HIS A 1 111 ? -12.793 -7.408 15.506 1.00 92.00 111 HIS A C 1
ATOM 819 O O . HIS A 1 111 ? -13.205 -8.500 15.897 1.00 92.00 111 HIS A O 1
ATOM 825 N N . VAL A 1 112 ? -13.618 -6.379 15.281 1.00 90.94 112 VAL A N 1
ATOM 826 C CA . VAL A 1 112 ? -15.024 -6.356 15.730 1.00 90.94 112 VAL A CA 1
ATOM 827 C C . VAL A 1 112 ? -15.976 -5.782 14.670 1.00 90.94 112 VAL A C 1
ATOM 829 O O . VAL A 1 112 ? -16.992 -6.401 14.319 1.00 90.94 112 VAL A O 1
ATOM 832 N N . SER A 1 113 ? -15.658 -4.612 14.126 1.00 89.19 113 SER A N 1
ATOM 833 C CA . SER A 1 113 ? -16.490 -3.849 13.195 1.00 89.19 113 SER A CA 1
ATOM 834 C C . SER A 1 113 ? -15.848 -3.730 11.818 1.00 89.19 113 SER A C 1
ATOM 836 O O . SER A 1 113 ? -14.702 -4.116 11.607 1.00 89.19 113 SER A O 1
ATOM 838 N N . ARG A 1 114 ? -16.631 -3.254 10.852 1.00 88.38 114 ARG A N 1
ATOM 839 C CA . ARG A 1 114 ? -16.126 -2.750 9.577 1.00 88.38 114 ARG A CA 1
ATOM 840 C C . ARG A 1 114 ? -15.544 -1.346 9.793 1.00 88.38 114 ARG A C 1
ATOM 842 O O . ARG A 1 114 ? -16.044 -0.631 10.667 1.00 88.38 114 ARG A O 1
ATOM 849 N N . PRO A 1 115 ? -14.570 -0.921 8.974 1.00 84.25 115 PRO A N 1
ATOM 850 C CA . PRO A 1 115 ? -14.099 0.459 8.958 1.00 84.25 115 PRO A CA 1
ATOM 851 C C . PRO A 1 115 ? -15.239 1.466 8.765 1.00 84.25 115 PRO A C 1
ATOM 853 O O . PRO A 1 115 ? -16.241 1.180 8.097 1.00 84.25 115 PRO A O 1
ATOM 856 N N . ALA A 1 116 ? -15.081 2.659 9.341 1.00 80.69 116 ALA A N 1
ATOM 857 C CA . ALA A 1 116 ? -16.095 3.712 9.268 1.00 80.69 116 ALA A CA 1
ATOM 858 C C . ALA A 1 116 ? -16.344 4.177 7.820 1.00 80.69 116 ALA A C 1
ATOM 860 O O . ALA A 1 116 ? -17.496 4.394 7.443 1.00 80.69 116 ALA A O 1
ATOM 861 N N . THR A 1 117 ? -15.293 4.200 6.991 1.00 76.19 117 THR A N 1
ATOM 862 C CA . THR A 1 117 ? -15.314 4.538 5.550 1.00 76.19 117 THR A CA 1
ATOM 863 C C . THR A 1 117 ? -16.337 3.771 4.731 1.00 76.19 117 THR A C 1
ATOM 865 O O . THR A 1 117 ? -16.851 4.277 3.740 1.00 76.19 117 THR A O 1
ATOM 868 N N . VAL A 1 118 ? -16.653 2.539 5.129 1.00 81.38 118 VAL A N 1
ATOM 869 C CA . VAL A 1 118 ? -17.585 1.667 4.400 1.00 81.38 118 VAL A CA 1
ATOM 870 C C . VAL A 1 118 ? -18.944 1.541 5.096 1.00 81.38 118 VAL A C 1
ATOM 872 O O . VAL A 1 118 ? -19.674 0.565 4.878 1.00 81.38 118 VAL A O 1
ATOM 875 N N . GLY A 1 119 ? -19.276 2.517 5.947 1.00 80.94 119 GLY A N 1
ATOM 876 C CA . GLY A 1 119 ? -20.525 2.597 6.706 1.00 80.94 119 GLY A CA 1
ATOM 877 C C . GLY A 1 119 ? -20.499 1.872 8.054 1.00 80.94 119 GLY A C 1
ATOM 878 O O . GLY A 1 119 ? -21.539 1.757 8.700 1.00 80.94 119 GLY A O 1
ATOM 879 N N . GLY A 1 120 ? -19.336 1.372 8.486 1.00 85.00 120 GLY A N 1
ATOM 880 C CA . GLY A 1 120 ? -19.172 0.711 9.778 1.00 85.00 120 GLY A CA 1
ATOM 881 C C . GLY A 1 120 ? -20.053 -0.530 9.973 1.00 85.00 120 GLY A C 1
ATOM 882 O O . GLY A 1 120 ? -20.431 -1.236 9.030 1.00 85.00 120 GLY A O 1
ATOM 883 N N . GLY A 1 121 ? -20.362 -0.809 11.240 1.00 86.50 121 GLY A N 1
ATOM 884 C CA . GLY A 1 121 ? -21.214 -1.923 11.657 1.00 86.50 121 GLY A CA 1
ATOM 885 C C . GLY A 1 121 ? -20.440 -3.171 12.081 1.00 86.50 121 GLY A C 1
ATOM 886 O O . GLY A 1 121 ? -19.323 -3.432 11.636 1.00 86.50 121 GLY A O 1
ATOM 887 N N . LEU A 1 122 ? -21.039 -3.949 12.982 1.00 88.56 122 LEU A N 1
ATOM 888 C CA . LEU A 1 122 ? -20.427 -5.161 13.525 1.00 88.56 122 LEU A CA 1
ATOM 889 C C . LEU A 1 122 ? -20.396 -6.272 12.480 1.00 88.56 122 LEU A C 1
ATOM 891 O O . LEU A 1 122 ? -21.396 -6.544 11.820 1.00 88.56 122 LEU A O 1
ATOM 895 N N . THR A 1 123 ? -19.260 -6.954 12.368 1.00 86.75 123 THR A N 1
ATOM 896 C CA . THR A 1 123 ? -19.085 -7.997 11.346 1.00 86.75 123 THR A CA 1
ATOM 897 C C . THR A 1 123 ? -19.704 -9.334 11.750 1.00 86.75 123 THR A C 1
ATOM 899 O O . THR A 1 123 ? -20.155 -10.078 10.886 1.00 86.75 123 THR A O 1
ATOM 902 N N . HIS A 1 124 ? -19.724 -9.636 13.054 1.00 88.44 124 HIS A N 1
ATOM 903 C CA . HIS A 1 124 ? -20.157 -10.925 13.613 1.00 88.44 124 HIS A CA 1
ATOM 904 C C . HIS A 1 124 ? -20.867 -10.743 14.962 1.00 88.44 124 HIS A C 1
ATOM 906 O O . HIS A 1 124 ? -20.604 -11.462 15.917 1.00 88.44 124 HIS A O 1
ATOM 912 N N . GLY A 1 125 ? -21.704 -9.713 15.082 1.00 89.06 125 GLY A N 1
ATOM 913 C CA . GLY A 1 125 ? -22.447 -9.439 16.310 1.00 89.06 125 GLY A CA 1
ATOM 914 C C . GLY A 1 125 ? -21.583 -9.235 17.553 1.00 89.06 125 GLY A C 1
ATOM 915 O O . GLY A 1 125 ? -21.807 -9.852 18.587 1.00 89.06 125 GLY A O 1
ATOM 916 N N . HIS A 1 126 ? -20.596 -8.347 17.441 1.00 91.12 126 HIS A N 1
ATOM 917 C CA . HIS A 1 126 ? -19.685 -7.939 18.520 1.00 91.12 126 HIS A CA 1
ATOM 918 C C . HIS A 1 126 ? -18.677 -9.005 18.968 1.00 91.12 126 HIS A C 1
ATOM 920 O O . HIS A 1 126 ? -17.969 -8.824 19.951 1.00 91.12 126 HIS A O 1
ATOM 926 N N . MET A 1 127 ? -18.560 -10.104 18.227 1.00 90.94 127 MET A N 1
ATOM 927 C CA . MET A 1 127 ? -17.513 -11.087 18.476 1.00 90.94 127 MET A CA 1
ATOM 928 C C . MET A 1 127 ? -16.140 -10.518 18.110 1.00 90.94 127 MET A C 1
ATOM 930 O O . MET A 1 127 ? -15.914 -10.116 16.967 1.00 90.94 127 MET A O 1
ATOM 934 N N . PHE A 1 128 ? -15.218 -10.551 19.070 1.00 91.81 128 PHE A N 1
ATOM 935 C CA . PHE A 1 128 ? -13.812 -10.223 18.860 1.00 91.81 128 PHE A CA 1
ATOM 936 C C . PHE A 1 128 ? -13.131 -11.387 18.145 1.00 91.81 128 PHE A C 1
ATOM 938 O O . PHE A 1 128 ? -13.075 -12.506 18.660 1.00 91.81 128 PHE A O 1
ATOM 945 N N . ARG A 1 129 ? -12.610 -11.141 16.943 1.00 89.69 129 ARG A N 1
ATOM 946 C CA . ARG A 1 129 ? -11.922 -12.159 16.148 1.00 89.69 129 ARG A CA 1
ATOM 947 C C . ARG A 1 129 ? -10.433 -11.884 16.101 1.00 89.69 129 ARG A C 1
ATOM 949 O O . ARG A 1 129 ? -10.015 -10.867 15.565 1.00 89.69 129 ARG A O 1
ATOM 956 N N . LYS A 1 130 ? -9.627 -12.852 16.550 1.00 89.69 130 LYS A N 1
ATOM 957 C CA . LYS A 1 130 ? -8.161 -12.796 16.420 1.00 89.69 130 LYS A CA 1
ATOM 958 C C . LYS A 1 130 ? -7.717 -12.567 14.971 1.00 89.69 130 LYS A C 1
ATOM 960 O O . LYS A 1 130 ? -6.807 -11.789 14.730 1.00 89.69 130 LYS A O 1
ATOM 965 N N . GLN A 1 131 ? -8.358 -13.245 14.019 1.00 90.75 131 GLN A N 1
ATOM 966 C CA . GLN A 1 131 ? -8.125 -13.037 12.591 1.00 90.75 131 GLN A CA 1
ATOM 967 C C . GLN A 1 131 ? -9.258 -12.197 11.988 1.00 90.75 131 GLN A C 1
ATOM 969 O O . GLN A 1 131 ? -10.409 -12.658 12.005 1.00 90.75 131 GLN A O 1
ATOM 974 N N . PRO A 1 132 ? -8.940 -11.005 11.450 1.00 90.31 132 PRO A N 1
ATOM 975 C CA . PRO A 1 132 ? -9.895 -10.166 10.743 1.00 90.31 132 PRO A CA 1
ATOM 976 C C . PRO A 1 132 ? -10.510 -10.858 9.520 1.00 90.31 132 PRO A C 1
ATOM 978 O O . PRO A 1 132 ? -9.920 -11.734 8.883 1.00 90.31 132 PRO A O 1
ATOM 981 N N . SER A 1 133 ? -11.710 -10.428 9.148 1.00 90.00 133 SER A N 1
ATOM 982 C CA . SER A 1 133 ? -12.335 -10.767 7.877 1.00 90.00 133 SER A CA 1
ATOM 983 C C . SER A 1 133 ? -11.617 -10.068 6.726 1.00 90.00 133 SER A C 1
ATOM 985 O O . SER A 1 133 ? -11.604 -8.839 6.638 1.00 90.00 133 SER A O 1
ATOM 987 N N . GLN A 1 134 ? -11.125 -10.859 5.769 1.00 89.69 134 GLN A N 1
ATOM 988 C CA . GLN A 1 134 ? -10.503 -10.331 4.552 1.00 89.69 134 GLN A CA 1
ATOM 989 C C . GLN A 1 134 ? -11.415 -9.354 3.810 1.00 89.69 134 GLN A C 1
ATOM 991 O O . GLN A 1 134 ? -10.953 -8.342 3.302 1.00 89.69 134 GLN A O 1
ATOM 996 N N . THR A 1 135 ? -12.709 -9.663 3.717 1.00 88.69 135 THR A N 1
ATOM 997 C CA . THR A 1 135 ? -13.653 -8.861 2.931 1.00 88.69 135 THR A CA 1
ATOM 998 C C . THR A 1 135 ? -14.101 -7.619 3.685 1.00 88.69 135 THR A C 1
ATOM 1000 O O . THR A 1 135 ? -14.143 -6.534 3.115 1.00 88.69 135 THR A O 1
ATOM 1003 N N . ASN A 1 136 ? -14.440 -7.784 4.963 1.00 89.25 136 ASN A N 1
ATOM 1004 C CA . ASN A 1 136 ? -15.123 -6.742 5.723 1.00 89.25 136 ASN A CA 1
ATOM 1005 C C . ASN A 1 136 ? -14.170 -5.767 6.420 1.00 89.25 136 ASN A C 1
ATOM 1007 O O . ASN A 1 136 ? -14.629 -4.710 6.842 1.00 89.25 136 ASN A O 1
ATOM 1011 N N . GLN A 1 137 ? -12.892 -6.124 6.570 1.00 90.25 137 GLN A N 1
ATOM 1012 C CA . GLN A 1 137 ? -11.923 -5.342 7.341 1.00 90.25 137 GLN A CA 1
ATOM 1013 C C . GLN A 1 137 ? -10.695 -5.016 6.490 1.00 90.25 137 GLN A C 1
ATOM 1015 O O . GLN A 1 137 ? -10.435 -3.845 6.244 1.00 90.25 137 GLN A O 1
ATOM 1020 N N . CYS A 1 138 ? -10.020 -6.018 5.915 1.00 91.44 138 CYS A N 1
ATOM 1021 C CA . CYS A 1 138 ? -8.831 -5.767 5.091 1.00 91.44 138 CYS 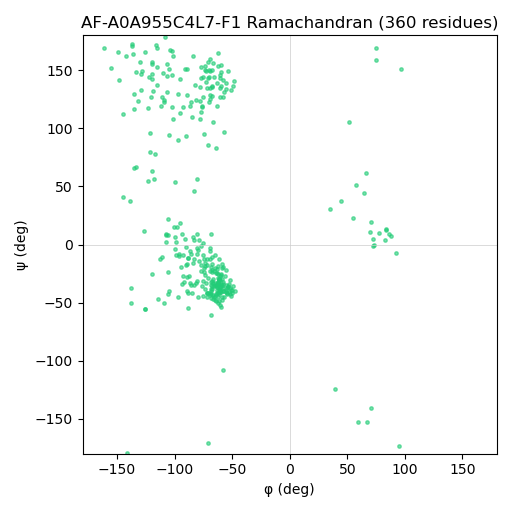A CA 1
ATOM 1022 C C . CYS A 1 138 ? -9.195 -5.053 3.778 1.00 91.44 138 CYS A C 1
ATOM 1024 O O . CYS A 1 138 ? -8.781 -3.924 3.534 1.00 91.44 138 CYS A O 1
ATOM 1026 N N . THR A 1 139 ? -10.025 -5.674 2.933 1.00 91.81 139 THR A N 1
ATOM 1027 C CA . THR A 1 139 ? -10.376 -5.117 1.614 1.00 91.81 139 THR A CA 1
ATOM 1028 C C . THR A 1 139 ? -11.502 -4.091 1.666 1.00 91.81 139 THR A C 1
ATOM 1030 O O . THR A 1 139 ? -11.927 -3.613 0.621 1.00 91.81 139 THR A O 1
ATOM 1033 N N . ALA A 1 140 ? -11.985 -3.746 2.861 1.00 88.56 140 ALA A N 1
ATOM 1034 C CA . ALA A 1 140 ? -12.818 -2.565 3.051 1.00 88.56 140 ALA A CA 1
ATOM 1035 C C . ALA A 1 140 ? -12.000 -1.280 2.834 1.00 88.56 140 ALA A C 1
ATOM 1037 O O . ALA A 1 140 ? -12.500 -0.360 2.198 1.00 88.56 140 ALA A O 1
ATOM 1038 N N . CYS A 1 141 ? -10.733 -1.261 3.272 1.00 87.50 141 CYS A N 1
ATOM 1039 C CA . CYS A 1 141 ? -9.789 -0.176 2.980 1.00 87.50 141 CYS A CA 1
ATOM 1040 C C . CYS A 1 141 ? -8.878 -0.524 1.788 1.00 87.50 141 CYS A C 1
ATOM 1042 O O . CYS A 1 141 ? -8.725 0.257 0.854 1.00 87.50 141 CYS A O 1
ATOM 1044 N N . HIS A 1 142 ? -8.330 -1.742 1.746 1.00 90.19 142 HIS A N 1
ATOM 1045 C CA . HIS A 1 142 ? -7.461 -2.224 0.664 1.00 90.19 142 HIS A CA 1
ATOM 1046 C C . HIS A 1 142 ? -8.263 -2.758 -0.538 1.00 90.19 142 HIS A C 1
ATOM 1048 O O . HIS A 1 142 ? -7.998 -3.853 -1.024 1.00 90.19 142 HIS A O 1
ATOM 1054 N N . GLY A 1 143 ? -9.282 -2.016 -0.981 1.00 83.50 143 GLY A N 1
ATOM 1055 C CA . GLY A 1 143 ? -10.305 -2.437 -1.950 1.00 83.50 143 GLY A CA 1
ATOM 1056 C C . GLY A 1 143 ? -9.777 -2.890 -3.314 1.00 83.50 143 GLY A C 1
ATOM 1057 O O . GLY A 1 143 ? -9.229 -3.979 -3.455 1.00 83.50 143 GLY A O 1
ATOM 1058 N N . SER A 1 144 ? -9.972 -2.091 -4.361 1.00 75.00 144 SER A N 1
ATOM 1059 C CA . SER A 1 144 ? -9.735 -2.557 -5.737 1.00 75.00 144 SER A CA 1
ATOM 1060 C C . SER A 1 144 ? -8.261 -2.807 -6.075 1.00 75.00 144 SER A C 1
ATOM 1062 O O . SER A 1 144 ? -7.940 -3.721 -6.828 1.00 75.00 144 SER A O 1
ATOM 1064 N N . ARG A 1 145 ? -7.327 -2.050 -5.487 1.00 82.31 145 ARG A N 1
ATOM 1065 C CA . ARG A 1 145 ? -5.886 -2.228 -5.754 1.00 82.31 145 ARG A CA 1
ATOM 1066 C C . ARG A 1 145 ? -5.300 -3.518 -5.197 1.00 82.31 145 ARG A C 1
ATOM 1068 O O . ARG A 1 145 ? -4.249 -3.925 -5.658 1.00 82.31 145 ARG A O 1
ATOM 1075 N N . ILE A 1 146 ? -5.918 -4.113 -4.182 1.00 92.50 146 ILE A N 1
ATOM 1076 C CA . ILE A 1 146 ? -5.356 -5.277 -3.487 1.00 92.50 146 ILE A CA 1
ATOM 1077 C C . ILE A 1 146 ? -6.383 -6.401 -3.492 1.00 92.50 146 ILE A C 1
ATOM 1079 O O . ILE A 1 146 ? -6.122 -7.480 -4.003 1.00 92.50 146 ILE A O 1
ATOM 1083 N N . GLY A 1 147 ? -7.588 -6.139 -2.991 1.00 93.94 147 GLY A N 1
ATOM 1084 C CA . GLY A 1 147 ? -8.663 -7.116 -2.912 1.00 93.94 147 GLY A CA 1
ATOM 1085 C C . GLY A 1 147 ? -9.202 -7.619 -4.251 1.00 93.94 147 GLY A C 1
ATOM 1086 O O . GLY A 1 147 ? -9.611 -8.782 -4.301 1.00 93.94 147 GLY A O 1
ATOM 1087 N N . ASP A 1 148 ? -9.229 -6.790 -5.301 1.00 94.06 148 ASP A N 1
ATOM 1088 C CA . ASP A 1 148 ? -9.656 -7.237 -6.639 1.00 94.06 148 ASP A CA 1
ATOM 1089 C C . ASP A 1 148 ? -8.517 -7.917 -7.405 1.00 94.06 148 ASP A C 1
ATOM 1091 O O . ASP A 1 148 ? -8.775 -8.888 -8.112 1.00 94.06 148 ASP A O 1
ATOM 1095 N N . GLU A 1 149 ? -7.269 -7.470 -7.225 1.00 94.94 149 GLU A N 1
ATOM 1096 C CA . GLU A 1 149 ? -6.081 -8.165 -7.749 1.00 94.94 149 GLU A CA 1
ATOM 1097 C C . GLU A 1 149 ? -5.984 -9.577 -7.145 1.00 94.94 149 GLU A C 1
ATOM 1099 O O . GLU A 1 149 ? -5.987 -10.563 -7.880 1.00 94.94 149 GLU A O 1
ATOM 1104 N N . PHE A 1 150 ? -6.051 -9.685 -5.812 1.00 96.75 150 PHE A N 1
ATOM 1105 C CA . PHE A 1 150 ? -5.883 -10.951 -5.086 1.00 96.75 150 PHE A CA 1
ATOM 1106 C C . PHE A 1 150 ? -6.928 -11.995 -5.462 1.00 96.75 150 PHE A C 1
ATOM 1108 O O . PHE A 1 150 ? -6.631 -13.183 -5.562 1.00 96.75 150 PHE A O 1
ATOM 1115 N N . ARG A 1 151 ? -8.159 -11.545 -5.718 1.00 96.06 151 ARG A N 1
ATOM 1116 C CA . ARG A 1 151 ? -9.297 -12.418 -6.026 1.00 96.06 151 ARG A CA 1
ATOM 1117 C C . ARG A 1 151 ? -9.594 -12.544 -7.522 1.00 96.06 151 ARG A C 1
ATOM 1119 O O . ARG A 1 151 ? -10.569 -13.209 -7.859 1.00 96.06 151 ARG A O 1
ATOM 1126 N N . GLY A 1 152 ? -8.805 -11.917 -8.400 1.00 95.31 152 GLY A N 1
ATOM 1127 C CA . GLY A 1 152 ? -8.987 -11.995 -9.857 1.00 95.31 152 GLY A CA 1
ATOM 1128 C C . GLY A 1 152 ? -10.293 -11.371 -10.344 1.00 95.31 152 GLY A C 1
ATOM 1129 O O . GLY A 1 152 ? -11.025 -11.976 -11.121 1.00 95.31 152 GLY A O 1
ATOM 1130 N N . LYS A 1 153 ? -10.636 -10.188 -9.828 1.00 95.06 153 LYS A N 1
ATOM 1131 C CA . LYS A 1 153 ? -11.861 -9.457 -10.197 1.00 95.06 153 LYS A CA 1
ATOM 1132 C C . LYS A 1 153 ? -11.648 -8.398 -11.279 1.00 95.06 153 LYS A C 1
ATOM 1134 O O . LYS A 1 153 ? -12.625 -7.829 -11.757 1.00 95.06 153 LYS A O 1
ATOM 1139 N N . ASN A 1 154 ? -10.401 -8.118 -11.654 1.00 93.56 154 ASN A N 1
ATOM 1140 C CA . ASN A 1 154 ? -10.112 -7.265 -12.804 1.00 93.56 154 ASN A CA 1
ATOM 1141 C C . ASN A 1 154 ? -10.315 -8.074 -14.094 1.00 93.56 154 ASN A C 1
ATOM 1143 O O . ASN A 1 154 ? -9.894 -9.226 -14.182 1.00 93.56 154 ASN A O 1
ATOM 1147 N N . GLU A 1 155 ? -10.967 -7.474 -15.087 1.00 92.31 155 GLU A N 1
ATOM 1148 C CA . GLU A 1 155 ? -11.278 -8.137 -16.354 1.00 92.31 155 GLU A CA 1
ATOM 1149 C C . GLU A 1 155 ? -10.009 -8.654 -17.047 1.00 92.31 155 GLU A C 1
ATOM 1151 O O . GLU A 1 155 ? -9.017 -7.939 -17.165 1.00 92.31 155 GLU A O 1
ATOM 1156 N N . GLY A 1 156 ? -10.033 -9.917 -17.479 1.00 93.69 156 GLY A N 1
ATOM 1157 C CA . GLY A 1 156 ? -8.906 -10.559 -18.160 1.00 93.69 156 GLY A CA 1
ATOM 1158 C C . GLY A 1 156 ? -7.711 -10.916 -17.267 1.00 93.69 156 GLY A C 1
ATOM 1159 O O . GLY A 1 156 ? -6.755 -11.502 -17.769 1.00 93.69 156 GLY A O 1
ATOM 1160 N N . ILE A 1 157 ? -7.754 -10.617 -15.964 1.00 95.81 157 ILE A N 1
ATOM 1161 C CA . ILE A 1 157 ? -6.638 -10.854 -15.042 1.00 95.81 157 ILE A CA 1
ATOM 1162 C C . ILE A 1 157 ? -6.959 -12.006 -14.081 1.00 95.81 157 ILE A C 1
ATOM 1164 O O . ILE A 1 157 ? -7.969 -11.947 -13.374 1.00 95.81 157 ILE A O 1
ATOM 1168 N N . PRO A 1 158 ? -6.111 -13.050 -14.012 1.00 96.38 158 PRO A N 1
ATOM 1169 C CA . PRO A 1 158 ? -6.319 -14.167 -13.098 1.00 96.38 158 PRO A CA 1
ATOM 1170 C C . PRO A 1 158 ? -6.174 -13.760 -11.626 1.00 96.38 158 PRO A C 1
ATOM 1172 O O . PRO A 1 158 ? -5.489 -12.797 -11.281 1.00 96.38 158 PRO A O 1
ATOM 1175 N N . ALA A 1 159 ? -6.805 -14.541 -10.748 1.00 97.19 159 ALA A N 1
ATOM 1176 C CA . ALA A 1 159 ? -6.627 -14.423 -9.305 1.00 97.19 159 ALA A CA 1
ATOM 1177 C C . ALA A 1 159 ? -5.243 -14.912 -8.866 1.00 97.19 159 ALA A C 1
ATOM 1179 O O . ALA A 1 159 ? -4.632 -15.745 -9.535 1.00 97.19 159 ALA A O 1
ATOM 1180 N N . ASP A 1 160 ? -4.775 -14.439 -7.713 1.00 98.12 160 ASP A N 1
ATOM 1181 C CA . ASP A 1 160 ? -3.494 -14.848 -7.142 1.00 98.12 160 ASP A CA 1
ATOM 1182 C C . ASP A 1 160 ? -3.458 -16.364 -6.866 1.00 98.12 160 ASP A C 1
ATOM 1184 O O . ASP A 1 160 ? -4.393 -16.942 -6.302 1.00 98.12 160 ASP A O 1
ATOM 1188 N N . THR A 1 161 ? -2.365 -17.031 -7.234 1.00 98.25 161 THR A N 1
ATOM 1189 C CA . THR A 1 161 ? -2.199 -18.475 -7.032 1.00 98.25 161 THR A CA 1
ATOM 1190 C C . THR A 1 161 ? -2.243 -18.876 -5.556 1.00 98.25 161 THR A C 1
ATOM 1192 O O . THR A 1 161 ? -2.675 -19.987 -5.240 1.00 98.25 161 THR A O 1
ATOM 1195 N N . HIS A 1 162 ? -1.827 -18.001 -4.638 1.00 98.06 162 HIS A N 1
ATOM 1196 C CA . HIS A 1 162 ? -1.906 -18.239 -3.199 1.00 98.06 162 HIS A CA 1
ATOM 1197 C C . HIS A 1 162 ? -3.354 -18.155 -2.724 1.00 98.06 162 HIS A C 1
ATOM 1199 O O . HIS A 1 162 ? -3.799 -19.022 -1.969 1.00 98.06 162 HIS A O 1
ATOM 1205 N N . TYR A 1 163 ? -4.121 -17.181 -3.229 1.00 97.25 163 TYR A N 1
ATOM 1206 C CA . TYR A 1 163 ? -5.560 -17.097 -2.974 1.00 97.25 163 TYR A CA 1
ATOM 1207 C C . TYR A 1 163 ? -6.286 -18.357 -3.458 1.00 97.25 163 TYR A C 1
ATOM 1209 O O . TYR A 1 163 ? -7.047 -18.966 -2.706 1.00 97.25 163 TYR A O 1
ATOM 1217 N N . LEU A 1 164 ? -5.998 -18.801 -4.685 1.00 97.56 164 LEU A N 1
ATOM 1218 C CA . LEU A 1 164 ? -6.564 -20.032 -5.250 1.00 97.56 164 LEU A CA 1
ATOM 1219 C C . LEU A 1 164 ? -6.162 -21.287 -4.462 1.00 97.56 164 LEU A C 1
ATOM 1221 O O . LEU A 1 164 ? -6.901 -22.269 -4.447 1.00 97.56 164 LEU A O 1
ATOM 1225 N N . SER A 1 165 ? -5.027 -21.239 -3.762 1.00 97.31 165 SER A N 1
ATOM 1226 C CA . SER A 1 165 ? -4.564 -22.297 -2.857 1.00 97.31 165 SER A CA 1
ATOM 1227 C C . SER A 1 165 ? -5.179 -22.210 -1.451 1.00 97.31 165 SER A C 1
ATOM 1229 O O . SER A 1 165 ? -4.794 -22.964 -0.560 1.00 97.31 165 SER A O 1
ATOM 1231 N N . GLY A 1 166 ? -6.138 -21.305 -1.234 1.00 96.31 166 GLY A N 1
ATOM 1232 C CA . GLY A 1 166 ? -6.849 -21.135 0.033 1.00 96.31 166 GLY A CA 1
ATOM 1233 C C . GLY A 1 166 ? -6.158 -20.210 1.037 1.00 96.31 166 GLY A C 1
ATOM 1234 O O . GLY A 1 166 ? -6.607 -20.134 2.183 1.00 96.31 166 GLY A O 1
ATOM 1235 N N . MET A 1 167 ? -5.095 -19.501 0.641 1.00 96.31 167 MET A N 1
ATOM 1236 C CA . MET A 1 167 ? -4.455 -18.518 1.513 1.00 96.31 167 MET A CA 1
ATOM 1237 C C . MET A 1 167 ? -5.305 -17.250 1.657 1.00 96.31 167 MET A C 1
ATOM 1239 O O . MET A 1 167 ? -6.049 -16.836 0.765 1.00 96.31 167 MET A O 1
ATOM 1243 N N . ASN A 1 168 ? -5.169 -16.620 2.816 1.00 94.25 168 ASN A N 1
ATOM 1244 C CA . ASN A 1 168 ? -5.715 -15.319 3.154 1.00 94.25 168 ASN A CA 1
ATOM 1245 C C . ASN A 1 168 ? -4.591 -14.310 3.423 1.00 94.25 168 ASN A C 1
ATOM 1247 O O . ASN A 1 168 ? -3.428 -14.691 3.541 1.00 94.25 168 ASN A O 1
ATOM 1251 N N . CYS A 1 169 ? -4.945 -13.029 3.571 1.00 94.50 169 CYS A N 1
ATOM 1252 C CA . CYS A 1 169 ? -3.991 -11.953 3.868 1.00 94.50 169 CYS A CA 1
ATOM 1253 C C . CYS A 1 169 ? -3.026 -12.312 5.012 1.00 94.50 169 CYS A C 1
ATOM 1255 O O . CYS A 1 169 ? -1.831 -12.055 4.910 1.00 94.50 169 CYS A O 1
ATOM 1257 N N . MET A 1 170 ? -3.530 -12.974 6.058 1.00 93.25 170 MET A N 1
ATOM 1258 C CA . MET A 1 170 ? -2.780 -13.287 7.278 1.00 93.25 170 MET A CA 1
ATOM 1259 C C . MET A 1 170 ? -1.874 -14.514 7.159 1.00 93.25 170 MET A C 1
ATOM 1261 O O . MET A 1 170 ? -1.174 -14.859 8.109 1.00 93.25 170 MET A O 1
ATOM 1265 N N . ASN A 1 171 ? -1.891 -15.201 6.015 1.00 95.06 171 ASN A N 1
ATOM 1266 C CA . ASN A 1 171 ? -0.892 -16.216 5.705 1.00 95.06 171 ASN A CA 1
ATOM 1267 C C . ASN A 1 171 ? 0.440 -15.598 5.261 1.00 95.06 171 ASN A C 1
ATOM 1269 O O . ASN A 1 171 ? 1.464 -16.262 5.395 1.00 95.06 171 ASN A O 1
ATOM 1273 N N . CYS A 1 172 ? 0.428 -14.353 4.772 1.00 94.62 172 CYS A N 1
ATOM 1274 C CA . CYS A 1 172 ? 1.631 -13.608 4.395 1.00 94.62 172 CYS A CA 1
ATOM 1275 C C . CYS A 1 172 ? 1.901 -12.464 5.378 1.00 94.62 172 CYS A C 1
ATOM 1277 O O . CYS A 1 172 ? 3.004 -12.356 5.902 1.00 94.62 172 CYS A O 1
ATOM 1279 N N . HIS A 1 173 ? 0.887 -11.645 5.660 1.00 94.62 173 HIS A N 1
ATOM 1280 C CA . HIS A 1 173 ? 0.993 -10.520 6.582 1.00 94.62 173 HIS A CA 1
ATOM 1281 C C . HIS A 1 173 ? 0.856 -11.000 8.025 1.00 94.62 173 HIS A C 1
ATOM 1283 O O . HIS A 1 173 ? -0.130 -11.648 8.373 1.00 94.62 173 HIS A O 1
ATOM 1289 N N . THR A 1 174 ? 1.831 -10.709 8.883 1.00 90.19 174 THR A N 1
ATOM 1290 C CA . THR A 1 174 ? 1.835 -11.205 10.272 1.00 90.19 174 THR A CA 1
ATOM 1291 C C . THR A 1 174 ? 1.447 -10.117 11.270 1.00 90.19 174 THR A C 1
ATOM 1293 O O . THR A 1 174 ? 1.397 -8.936 10.944 1.00 90.19 174 THR A O 1
ATOM 1296 N N . GLY A 1 175 ? 1.163 -10.510 12.516 1.00 88.88 175 GLY A N 1
ATOM 1297 C CA . GLY A 1 175 ? 0.774 -9.562 13.563 1.00 88.88 175 GLY A CA 1
ATOM 1298 C C . GLY A 1 175 ? 1.827 -8.486 13.834 1.00 88.88 175 GLY A C 1
ATOM 1299 O O . GLY A 1 175 ? 1.446 -7.350 14.062 1.00 88.88 175 GLY A O 1
ATOM 1300 N N . VAL A 1 176 ? 3.122 -8.808 13.752 1.00 89.94 176 VAL A N 1
ATOM 1301 C CA . VAL A 1 176 ? 4.209 -7.839 14.002 1.00 89.94 176 VAL A CA 1
ATOM 1302 C C . VAL A 1 176 ? 4.228 -6.745 12.935 1.00 89.94 176 VAL A C 1
ATOM 1304 O O . VAL A 1 176 ? 4.301 -5.567 13.257 1.00 89.94 176 VAL A O 1
ATOM 1307 N N . GLU A 1 177 ? 4.061 -7.114 11.663 1.00 90.94 177 GLU A N 1
ATOM 1308 C CA . GLU A 1 177 ? 3.967 -6.142 10.568 1.00 90.94 177 GLU A CA 1
ATOM 1309 C C . GLU A 1 177 ? 2.791 -5.171 10.762 1.00 90.94 177 GLU A C 1
ATOM 1311 O O . GLU A 1 177 ? 2.910 -3.976 10.488 1.00 90.94 177 GLU A O 1
ATOM 1316 N N . LEU A 1 178 ? 1.647 -5.690 11.223 1.00 91.56 178 LEU A N 1
ATOM 1317 C CA . LEU A 1 178 ? 0.408 -4.924 11.333 1.00 91.56 178 LEU A CA 1
ATOM 1318 C C . LEU A 1 178 ? 0.297 -4.120 12.630 1.00 91.56 178 LEU A C 1
ATOM 1320 O O . LEU A 1 178 ? -0.177 -2.989 12.588 1.00 91.56 178 LEU A O 1
ATOM 1324 N N . HIS A 1 179 ? 0.696 -4.701 13.763 1.00 91.81 179 HIS A N 1
ATOM 1325 C CA . HIS A 1 179 ? 0.635 -4.091 15.094 1.00 91.81 179 HIS A CA 1
ATOM 1326 C C . HIS A 1 179 ? 1.909 -3.318 15.447 1.00 91.81 179 HIS A C 1
ATOM 1328 O O . HIS A 1 179 ? 1.972 -2.733 16.523 1.00 91.81 179 HIS A O 1
ATOM 1334 N N . GLY A 1 180 ? 2.915 -3.306 14.572 1.00 90.38 180 GLY A N 1
ATOM 1335 C CA . GLY A 1 180 ? 4.206 -2.684 14.838 1.00 90.38 180 GLY A CA 1
ATOM 1336 C C . GLY A 1 180 ? 5.077 -3.501 15.792 1.00 90.38 180 GLY A C 1
ATOM 1337 O O . GLY A 1 180 ? 4.637 -4.454 16.438 1.00 90.38 180 GLY A O 1
ATOM 1338 N N . ASP A 1 181 ? 6.335 -3.094 15.877 1.00 89.31 181 ASP A N 1
ATOM 1339 C CA . ASP A 1 181 ? 7.375 -3.691 16.717 1.00 89.31 181 ASP A CA 1
ATOM 1340 C C . ASP A 1 181 ? 8.057 -2.652 17.628 1.00 89.31 181 ASP A C 1
ATOM 1342 O O . ASP A 1 181 ? 9.082 -2.936 18.246 1.00 89.31 181 ASP A O 1
ATOM 1346 N N . GLY A 1 182 ? 7.482 -1.447 17.723 1.00 87.81 182 GLY A N 1
ATOM 1347 C CA . GLY A 1 182 ? 8.063 -0.299 18.418 1.00 87.81 182 GLY A CA 1
ATOM 1348 C C . GLY A 1 182 ? 8.888 0.614 17.507 1.00 87.81 182 GLY A C 1
ATOM 1349 O O . GLY A 1 182 ? 9.276 1.699 17.940 1.00 87.81 182 GLY A O 1
ATOM 1350 N N . THR A 1 183 ? 9.131 0.223 16.253 1.00 89.31 183 THR A N 1
ATOM 1351 C CA . THR A 1 183 ? 9.707 1.097 15.227 1.00 89.31 183 THR A CA 1
ATOM 1352 C C . THR A 1 183 ? 8.606 1.737 14.383 1.00 89.31 183 THR A C 1
ATOM 1354 O O . THR A 1 183 ? 7.593 1.109 14.074 1.00 89.31 183 THR A O 1
ATOM 1357 N N . THR A 1 184 ? 8.801 3.002 14.003 1.00 89.50 184 THR A N 1
ATOM 1358 C CA . THR A 1 184 ? 7.894 3.720 13.098 1.00 89.50 184 THR A CA 1
ATOM 1359 C C . THR A 1 184 ? 8.550 3.808 11.724 1.00 89.50 184 THR A C 1
ATOM 1361 O O . THR A 1 184 ? 9.358 4.712 11.504 1.00 89.50 184 THR A O 1
ATOM 1364 N N . PRO A 1 185 ? 8.269 2.876 10.797 1.00 92.12 185 PRO A N 1
ATOM 1365 C CA . PRO A 1 185 ? 8.873 2.919 9.474 1.00 92.12 185 PRO A CA 1
ATOM 1366 C C . PRO A 1 185 ? 8.296 4.078 8.651 1.00 92.12 185 PRO A C 1
ATOM 1368 O O . PRO A 1 185 ? 7.092 4.331 8.671 1.00 92.12 185 PRO A O 1
ATOM 1371 N N . ASP A 1 186 ? 9.142 4.720 7.845 1.00 91.81 186 ASP A N 1
ATOM 1372 C CA . ASP A 1 186 ? 8.755 5.843 6.976 1.00 91.81 186 ASP A CA 1
ATOM 1373 C C . ASP A 1 186 ? 7.679 5.465 5.948 1.00 91.81 186 ASP A C 1
ATOM 1375 O O . ASP A 1 186 ? 6.891 6.294 5.503 1.00 91.81 186 ASP A O 1
ATOM 1379 N N . HIS A 1 187 ? 7.663 4.208 5.505 1.00 91.44 187 HIS A N 1
ATOM 1380 C CA . HIS A 1 187 ? 6.703 3.677 4.541 1.00 91.44 187 HIS A CA 1
ATOM 1381 C C . HIS A 1 187 ? 6.665 2.148 4.599 1.00 91.44 187 HIS A C 1
ATOM 1383 O O . HIS A 1 187 ? 7.545 1.493 5.152 1.00 91.44 187 HIS A O 1
ATOM 1389 N N . ARG A 1 188 ? 5.670 1.545 3.936 1.00 90.50 188 ARG A N 1
ATOM 1390 C CA . ARG A 1 188 ? 5.431 0.086 3.950 1.00 90.50 188 ARG A CA 1
ATOM 1391 C C . ARG A 1 188 ? 6.612 -0.794 3.524 1.00 90.50 188 ARG A C 1
ATOM 1393 O O . ARG A 1 188 ? 6.605 -1.981 3.809 1.00 90.50 188 ARG A O 1
ATOM 1400 N N . PHE A 1 189 ? 7.573 -0.252 2.776 1.00 90.38 189 PHE A N 1
ATOM 1401 C CA . PHE A 1 189 ? 8.736 -1.011 2.300 1.00 90.38 189 PHE A CA 1
ATOM 1402 C C . PHE A 1 189 ? 9.970 -0.850 3.189 1.00 90.38 189 PHE A C 1
ATOM 1404 O O . PHE A 1 189 ? 10.911 -1.617 3.019 1.00 90.38 189 PHE A O 1
ATOM 1411 N N . ALA A 1 190 ? 9.927 0.091 4.135 1.00 90.75 190 ALA A N 1
ATOM 1412 C CA . ALA A 1 190 ? 10.883 0.215 5.228 1.00 90.75 190 ALA A CA 1
ATOM 1413 C C . ALA A 1 190 ? 10.502 -0.661 6.439 1.00 90.75 190 ALA A C 1
ATOM 1415 O O . ALA A 1 190 ? 11.285 -0.782 7.370 1.00 90.75 190 ALA A O 1
ATOM 1416 N N . ASN A 1 191 ? 9.313 -1.279 6.438 1.00 89.88 191 ASN A N 1
ATOM 1417 C CA . ASN A 1 191 ? 8.917 -2.236 7.470 1.00 89.88 191 ASN A CA 1
ATOM 1418 C C . ASN A 1 191 ? 9.582 -3.600 7.217 1.00 89.88 191 ASN A C 1
ATOM 1420 O O . ASN A 1 191 ? 9.195 -4.323 6.294 1.00 89.88 191 ASN A O 1
ATOM 1424 N N . GLU A 1 192 ? 10.564 -3.950 8.046 1.00 87.81 192 GLU A N 1
ATOM 1425 C CA . GLU A 1 192 ? 11.337 -5.196 7.941 1.00 87.81 192 GLU A CA 1
ATOM 1426 C C . GLU A 1 192 ? 10.500 -6.448 8.241 1.00 87.81 192 GLU A C 1
ATOM 1428 O O . GLU A 1 192 ? 10.796 -7.527 7.730 1.00 87.81 192 GLU A O 1
ATOM 1433 N N . ALA A 1 193 ? 9.408 -6.310 9.002 1.00 89.50 193 ALA A N 1
ATOM 1434 C CA . ALA A 1 193 ? 8.480 -7.402 9.292 1.00 89.50 193 ALA A CA 1
ATOM 1435 C C . ALA A 1 193 ? 7.530 -7.726 8.120 1.00 89.50 193 ALA A C 1
ATOM 1437 O O . ALA A 1 193 ? 6.702 -8.636 8.232 1.00 89.50 193 ALA A O 1
ATOM 1438 N N . GLY A 1 194 ? 7.622 -6.988 7.008 1.00 90.19 194 GLY A N 1
ATOM 1439 C CA . GLY A 1 194 ? 6.816 -7.216 5.812 1.00 90.19 194 GLY A CA 1
ATOM 1440 C C . GLY A 1 194 ? 7.052 -8.593 5.168 1.00 90.19 194 GLY A C 1
ATOM 1441 O O . GLY A 1 194 ? 8.135 -9.172 5.285 1.00 90.19 194 GLY A O 1
ATOM 1442 N N . PRO A 1 195 ? 6.061 -9.139 4.440 1.00 92.50 195 PRO A N 1
ATOM 1443 C CA . PRO A 1 195 ? 6.172 -10.459 3.836 1.00 92.50 195 PRO A CA 1
ATOM 1444 C C . PRO A 1 195 ? 7.243 -10.501 2.747 1.00 92.50 195 PRO A C 1
ATOM 1446 O O . PRO A 1 195 ? 7.381 -9.580 1.936 1.00 92.50 195 PRO A O 1
ATOM 1449 N N . THR A 1 196 ? 7.936 -11.637 2.661 1.00 92.00 196 THR A N 1
ATOM 1450 C CA . THR A 1 196 ? 8.871 -11.930 1.570 1.00 92.00 196 THR A CA 1
ATOM 1451 C C . THR A 1 196 ? 8.557 -13.283 0.942 1.00 92.00 196 THR A C 1
ATOM 1453 O O . THR A 1 196 ? 8.094 -14.208 1.611 1.00 92.00 196 THR A O 1
ATOM 1456 N N . CYS A 1 197 ? 8.839 -13.426 -0.355 1.00 93.75 197 CYS A N 1
ATOM 1457 C CA . CYS A 1 197 ? 8.631 -14.690 -1.062 1.00 93.75 197 CYS A CA 1
ATOM 1458 C C . CYS A 1 197 ? 9.511 -15.814 -0.489 1.00 93.75 197 CYS A C 1
ATOM 1460 O O . CYS A 1 197 ? 9.071 -16.959 -0.387 1.00 93.75 197 CYS A O 1
ATOM 1462 N N . VAL A 1 198 ? 10.742 -15.489 -0.081 1.00 91.94 198 VAL A N 1
ATOM 1463 C CA . VAL A 1 198 ? 11.740 -16.471 0.376 1.00 91.94 198 VAL A CA 1
ATOM 1464 C C . VAL A 1 198 ? 11.463 -17.047 1.757 1.00 91.94 198 VAL A C 1
ATOM 1466 O O . VAL A 1 198 ? 11.976 -18.117 2.069 1.00 91.94 198 VAL A O 1
ATOM 1469 N N . THR A 1 199 ? 10.594 -16.419 2.554 1.00 92.06 199 THR A N 1
ATOM 1470 C CA . THR A 1 199 ? 10.116 -17.008 3.813 1.00 92.06 199 THR A CA 1
ATOM 1471 C C . THR A 1 199 ? 9.399 -18.345 3.576 1.00 92.06 199 THR A C 1
ATOM 1473 O O . THR A 1 199 ? 9.527 -19.259 4.386 1.00 92.06 199 THR A O 1
ATOM 1476 N N . CYS A 1 200 ? 8.676 -18.490 2.457 1.00 94.81 200 CYS A N 1
ATOM 1477 C CA . CYS A 1 200 ? 8.010 -19.742 2.072 1.00 94.81 200 CYS A CA 1
ATOM 1478 C C . CYS A 1 200 ? 8.720 -20.482 0.927 1.00 94.81 200 CYS A C 1
ATOM 1480 O O . CYS A 1 200 ? 8.570 -21.697 0.800 1.00 94.81 200 CYS A O 1
ATOM 1482 N N . HIS A 1 201 ? 9.500 -19.770 0.111 1.00 94.31 201 HIS A N 1
ATOM 1483 C CA . HIS A 1 201 ? 10.238 -20.308 -1.034 1.00 94.31 201 HIS A CA 1
ATOM 1484 C C . HIS A 1 201 ? 11.757 -20.106 -0.880 1.00 94.31 201 HIS A C 1
ATOM 1486 O O . HIS A 1 201 ? 12.360 -19.397 -1.690 1.00 94.31 201 HIS A O 1
ATOM 1492 N N . PRO A 1 202 ? 12.405 -20.708 0.135 1.00 90.94 202 PRO A N 1
ATOM 1493 C CA . PRO A 1 202 ? 13.821 -20.460 0.427 1.00 90.94 202 PRO A CA 1
ATOM 1494 C C . PRO A 1 202 ? 14.749 -20.883 -0.723 1.00 90.94 202 PRO A C 1
ATOM 1496 O O . PRO A 1 202 ? 15.744 -20.219 -1.004 1.00 90.94 202 PRO A O 1
ATOM 1499 N N . ASP A 1 203 ? 14.377 -21.927 -1.466 1.00 90.31 203 ASP A N 1
ATOM 1500 C CA . ASP A 1 203 ? 15.173 -22.447 -2.585 1.00 90.31 203 ASP A CA 1
ATOM 1501 C C . ASP A 1 203 ? 15.098 -21.565 -3.848 1.00 90.31 203 ASP A C 1
ATOM 1503 O O . ASP A 1 203 ? 15.833 -21.786 -4.816 1.00 90.31 203 ASP A O 1
ATOM 1507 N N . ALA A 1 204 ? 14.208 -20.564 -3.872 1.00 89.75 204 ALA A N 1
ATOM 1508 C CA . ALA A 1 204 ? 14.026 -19.679 -5.021 1.00 89.75 204 ALA A CA 1
ATOM 1509 C C . ALA A 1 204 ? 15.120 -18.607 -5.148 1.00 89.75 204 ALA A C 1
ATOM 1511 O O . ALA A 1 204 ? 15.282 -18.052 -6.225 1.00 89.75 204 ALA A O 1
ATOM 1512 N N . GLN A 1 205 ? 15.887 -18.323 -4.092 1.00 84.69 205 GLN A N 1
ATOM 1513 C CA . GLN A 1 205 ? 17.063 -17.438 -4.164 1.00 84.69 205 GLN A C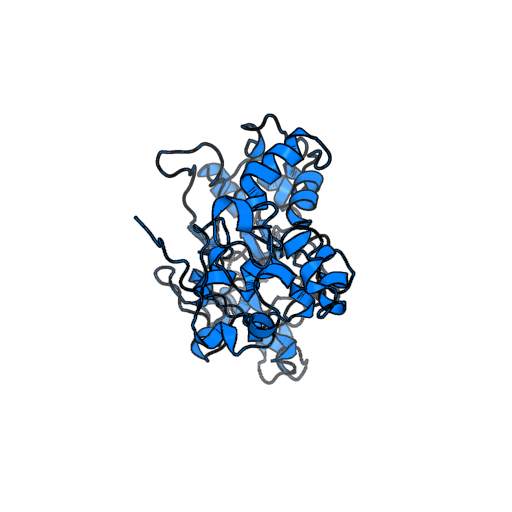A 1
ATOM 1514 C C . GLN A 1 205 ? 18.396 -18.195 -4.062 1.00 84.69 205 GLN A C 1
ATOM 1516 O O . GLN A 1 205 ? 19.459 -17.584 -3.982 1.00 84.69 205 GLN A O 1
ATOM 1521 N N . SER A 1 206 ? 18.367 -19.529 -4.085 1.00 84.94 206 SER A N 1
ATOM 1522 C CA . SER A 1 206 ? 19.587 -20.333 -4.050 1.00 84.94 206 SER A CA 1
ATOM 1523 C C . SER A 1 206 ? 20.340 -20.273 -5.383 1.00 84.94 206 SER A C 1
ATOM 1525 O O . SER A 1 206 ? 19.739 -20.385 -6.454 1.00 84.94 206 SER A O 1
ATOM 1527 N N . ALA A 1 207 ? 21.672 -20.192 -5.326 1.00 83.31 207 ALA A N 1
ATOM 1528 C CA . ALA A 1 207 ? 22.526 -20.376 -6.502 1.00 83.31 207 ALA A CA 1
ATOM 1529 C C . ALA A 1 207 ? 22.348 -21.773 -7.134 1.00 83.31 207 ALA A C 1
ATOM 1531 O O . ALA A 1 207 ? 22.495 -21.923 -8.345 1.00 83.31 207 ALA A O 1
ATOM 1532 N N . ASP A 1 208 ? 21.947 -22.758 -6.326 1.00 86.75 208 ASP A N 1
ATOM 1533 C CA . ASP A 1 208 ? 21.666 -24.135 -6.738 1.00 86.75 208 ASP A CA 1
ATOM 1534 C C . ASP A 1 208 ? 20.169 -24.373 -7.019 1.00 86.75 208 ASP A C 1
ATOM 1536 O O . ASP A 1 208 ? 19.700 -25.514 -6.998 1.00 86.75 208 ASP A O 1
ATOM 1540 N N . SER A 1 209 ? 19.382 -23.309 -7.242 1.00 90.19 209 SER A N 1
ATOM 1541 C CA . SER A 1 209 ? 17.953 -23.452 -7.534 1.00 90.19 209 SER A CA 1
ATOM 1542 C C . SER A 1 209 ? 17.742 -24.375 -8.744 1.00 90.19 209 SER A C 1
ATOM 1544 O O . SER A 1 209 ? 18.382 -24.180 -9.781 1.00 90.19 209 SER A O 1
ATOM 1546 N N . PRO A 1 210 ? 16.809 -25.347 -8.684 1.00 89.06 210 PRO A N 1
ATOM 1547 C CA . PRO A 1 210 ? 16.533 -26.237 -9.815 1.00 89.06 210 PRO A CA 1
ATOM 1548 C C . PRO A 1 210 ? 15.902 -25.500 -11.008 1.00 89.06 210 PRO A C 1
ATOM 1550 O O . PRO A 1 210 ? 15.772 -26.067 -12.093 1.00 89.06 210 PRO A O 1
ATOM 1553 N N . ILE A 1 211 ? 15.487 -24.245 -10.814 1.00 92.31 211 ILE A N 1
ATOM 1554 C CA . ILE A 1 211 ? 14.958 -23.366 -11.852 1.00 92.31 211 ILE A CA 1
ATOM 1555 C C . ILE A 1 211 ? 16.077 -22.406 -12.260 1.00 92.31 211 ILE A C 1
ATOM 1557 O O . ILE A 1 211 ? 16.398 -21.474 -11.531 1.00 92.31 211 ILE A O 1
ATOM 1561 N N . MET A 1 212 ? 16.630 -22.602 -13.459 1.00 91.88 212 MET A N 1
ATOM 1562 C CA . MET A 1 212 ? 17.732 -21.791 -14.001 1.00 91.88 212 MET A CA 1
ATOM 1563 C C . MET A 1 212 ? 17.480 -20.276 -13.904 1.00 91.88 212 MET A C 1
ATOM 1565 O O . MET A 1 212 ? 18.379 -19.516 -13.570 1.00 91.88 212 MET A O 1
ATOM 1569 N N . HIS A 1 213 ? 16.249 -19.818 -14.149 1.00 92.56 213 HIS A N 1
ATOM 1570 C CA . HIS A 1 213 ? 15.913 -18.392 -14.083 1.00 92.56 213 HIS A CA 1
ATOM 1571 C C . HIS A 1 213 ? 16.116 -17.786 -12.688 1.00 92.56 213 HIS A C 1
ATOM 1573 O O . HIS A 1 213 ? 16.478 -16.617 -12.587 1.00 92.56 213 HIS A O 1
ATOM 1579 N N . HIS A 1 214 ? 15.915 -18.568 -11.626 1.00 94.81 214 HIS A N 1
ATOM 1580 C CA . HIS A 1 214 ? 16.168 -18.130 -10.258 1.00 94.81 214 HIS A CA 1
ATOM 1581 C C . HIS A 1 214 ? 17.668 -17.965 -9.993 1.00 94.81 214 HIS A C 1
ATOM 1583 O O . HIS A 1 214 ? 18.084 -16.950 -9.433 1.00 94.81 214 HIS A O 1
ATOM 1589 N N . SER A 1 215 ? 18.484 -18.923 -10.448 1.00 91.62 215 SER A N 1
ATOM 1590 C CA . SER A 1 215 ? 19.928 -18.909 -10.204 1.00 91.62 215 SER A CA 1
ATOM 1591 C C . SER A 1 215 ? 2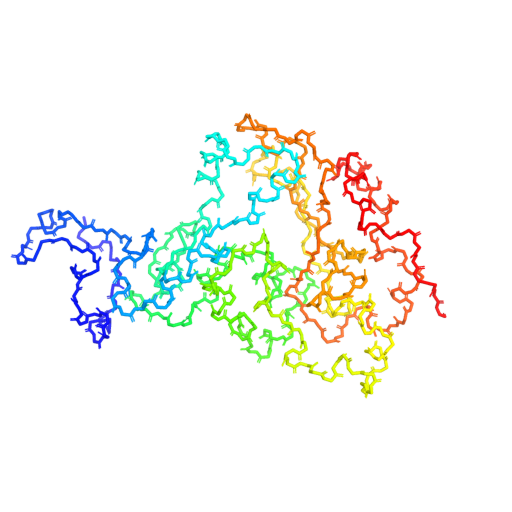0.664 -17.824 -10.990 1.00 91.62 215 SER A C 1
ATOM 1593 O O . SER A 1 215 ? 21.680 -17.331 -10.504 1.00 91.62 215 SER A O 1
ATOM 1595 N N . ILE A 1 216 ? 20.163 -17.422 -12.165 1.00 91.69 216 ILE A N 1
ATOM 1596 C CA . ILE A 1 216 ? 20.778 -16.359 -12.980 1.00 91.69 216 ILE A CA 1
ATOM 1597 C C . ILE A 1 216 ? 20.323 -14.950 -12.575 1.00 91.69 216 ILE A C 1
ATOM 1599 O O . ILE A 1 216 ? 21.121 -14.017 -12.645 1.00 91.69 216 ILE A O 1
ATOM 1603 N N . HIS A 1 217 ? 19.064 -14.770 -12.150 1.00 93.19 217 HIS A N 1
ATOM 1604 C CA . HIS A 1 217 ? 18.538 -13.435 -11.853 1.00 93.19 217 HIS A CA 1
ATOM 1605 C C . HIS A 1 217 ? 18.761 -13.013 -10.404 1.00 93.19 217 HIS A C 1
ATOM 1607 O O . HIS A 1 217 ? 19.126 -11.861 -10.203 1.00 93.19 217 HIS A O 1
ATOM 1613 N N . GLN A 1 218 ? 18.613 -13.904 -9.417 1.00 90.19 218 GLN A N 1
ATOM 1614 C CA . GLN A 1 218 ? 18.881 -13.629 -7.993 1.00 90.19 218 GLN A CA 1
ATOM 1615 C C . GLN A 1 218 ? 18.429 -12.215 -7.549 1.00 90.19 218 GLN A C 1
ATOM 1617 O O . GLN A 1 218 ? 17.285 -11.822 -7.761 1.00 90.19 218 GLN A O 1
ATOM 1622 N N . ASN A 1 219 ? 19.347 -11.418 -6.993 1.00 90.88 219 ASN A N 1
ATOM 1623 C CA . ASN A 1 219 ? 19.113 -10.049 -6.534 1.00 90.88 219 ASN A CA 1
ATOM 1624 C C . ASN A 1 219 ? 19.148 -9.004 -7.664 1.00 90.88 219 ASN A C 1
ATOM 1626 O O . ASN A 1 219 ? 19.131 -7.810 -7.400 1.00 90.88 219 ASN A O 1
ATOM 1630 N N . ASN A 1 220 ? 19.190 -9.392 -8.936 1.00 92.88 220 ASN A N 1
ATOM 1631 C CA . ASN A 1 220 ? 19.071 -8.430 -10.031 1.00 92.88 220 ASN A CA 1
ATOM 1632 C C . ASN A 1 220 ? 17.608 -8.068 -10.299 1.00 92.88 220 ASN A C 1
ATOM 1634 O O . ASN A 1 220 ? 17.328 -6.931 -10.664 1.00 92.88 220 ASN A O 1
ATOM 1638 N N . VAL A 1 221 ? 16.670 -9.001 -10.107 1.00 94.88 221 VAL A N 1
ATOM 1639 C CA . VAL A 1 221 ? 15.265 -8.845 -10.512 1.00 94.88 221 VAL A CA 1
ATOM 1640 C C . VAL A 1 221 ? 14.344 -9.320 -9.392 1.00 94.88 221 VAL A C 1
ATOM 1642 O O . VAL A 1 221 ? 14.506 -10.426 -8.884 1.00 94.88 221 VAL A O 1
ATOM 1645 N N . SER A 1 222 ? 13.367 -8.501 -9.000 1.00 96.38 222 SER A N 1
ATOM 1646 C CA . SER A 1 222 ? 12.426 -8.882 -7.946 1.00 96.38 222 SER A CA 1
ATOM 1647 C C . SER A 1 222 ? 11.480 -9.995 -8.387 1.00 96.38 222 SER A C 1
ATOM 1649 O O . SER A 1 222 ? 11.081 -10.072 -9.548 1.00 96.38 222 SER A O 1
ATOM 1651 N N . CYS A 1 223 ? 11.055 -10.839 -7.441 1.00 96.44 223 CYS A N 1
ATOM 1652 C CA . CYS A 1 223 ? 10.163 -11.968 -7.723 1.00 96.44 223 CYS A CA 1
ATOM 1653 C C . CYS A 1 223 ? 8.881 -11.532 -8.452 1.00 96.44 223 CYS A C 1
ATOM 1655 O O . CYS A 1 223 ? 8.411 -12.231 -9.347 1.00 96.44 223 CYS A O 1
ATOM 1657 N N . ASN A 1 224 ? 8.337 -10.358 -8.107 1.00 97.25 224 ASN A N 1
ATOM 1658 C CA . ASN A 1 224 ? 7.138 -9.817 -8.742 1.00 97.25 224 ASN A CA 1
ATOM 1659 C C . ASN A 1 224 ? 7.321 -9.570 -10.245 1.00 97.25 224 ASN A C 1
ATOM 1661 O O . ASN A 1 224 ? 6.351 -9.721 -10.972 1.00 97.25 224 ASN A O 1
ATOM 1665 N N . VAL A 1 225 ? 8.525 -9.244 -10.729 1.00 97.62 225 VAL A N 1
ATOM 1666 C CA . VAL A 1 225 ? 8.766 -9.027 -12.168 1.00 97.62 225 VAL A CA 1
ATOM 1667 C C . VAL A 1 225 ? 8.476 -10.290 -12.980 1.00 97.62 225 VAL A C 1
ATOM 1669 O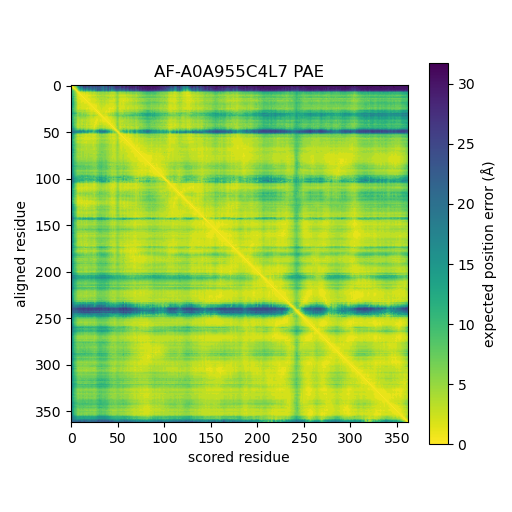 O . VAL A 1 225 ? 7.895 -10.202 -14.054 1.00 97.62 225 VAL A O 1
ATOM 1672 N N . CYS A 1 226 ? 8.821 -11.468 -12.461 1.00 97.19 226 CYS A N 1
ATOM 1673 C CA . CYS A 1 226 ? 8.517 -12.730 -13.136 1.00 97.19 226 CYS A CA 1
ATOM 1674 C C . CYS A 1 226 ? 7.123 -13.251 -12.785 1.00 97.19 226 CYS A C 1
ATOM 1676 O O . CYS A 1 226 ? 6.484 -13.896 -13.608 1.00 97.19 226 CYS A O 1
ATOM 1678 N N . HIS A 1 227 ? 6.659 -13.010 -11.560 1.00 97.94 227 HIS A N 1
ATOM 1679 C CA . HIS A 1 227 ? 5.483 -13.679 -11.009 1.00 97.94 227 HIS A CA 1
ATOM 1680 C C . HIS A 1 227 ? 4.231 -12.810 -10.933 1.00 97.94 227 HIS A C 1
ATOM 1682 O O . HIS A 1 227 ? 3.241 -13.246 -10.366 1.00 97.94 227 HIS A O 1
ATOM 1688 N N . SER A 1 228 ? 4.228 -11.606 -11.493 1.00 97.88 228 SER A N 1
ATOM 1689 C CA . SER A 1 228 ? 3.036 -10.763 -11.613 1.00 97.88 228 SER A CA 1
ATOM 1690 C C . SER A 1 228 ? 2.551 -10.739 -13.057 1.00 97.88 228 SER A C 1
ATOM 1692 O O . SER A 1 228 ? 3.323 -10.892 -13.996 1.00 97.88 228 SER A O 1
ATOM 1694 N N . VAL A 1 229 ? 1.266 -10.466 -13.232 1.00 96.88 229 VAL A N 1
ATOM 1695 C CA . VAL A 1 229 ? 0.677 -10.058 -14.519 1.00 96.88 229 VAL A CA 1
ATOM 1696 C C . VAL A 1 229 ? 0.301 -8.580 -14.456 1.00 96.88 229 VAL A C 1
ATOM 1698 O O . VAL A 1 229 ? 0.496 -7.964 -13.406 1.00 96.88 229 VAL A O 1
ATOM 1701 N N . SER A 1 230 ? -0.232 -8.002 -15.538 1.00 96.38 230 SER A N 1
ATOM 1702 C CA . SER A 1 230 ? -0.697 -6.608 -15.555 1.00 96.38 230 SER A CA 1
ATOM 1703 C C . SER A 1 230 ? -1.590 -6.290 -14.353 1.00 96.38 230 SER A C 1
ATOM 1705 O O . SER A 1 230 ? -2.421 -7.100 -13.931 1.00 96.38 230 SER A O 1
ATOM 1707 N N . TYR A 1 231 ? -1.418 -5.094 -13.798 1.00 95.62 231 TYR A N 1
ATOM 1708 C CA . TYR A 1 231 ? -2.122 -4.623 -12.604 1.00 95.62 231 TYR A CA 1
ATOM 1709 C C . TYR A 1 231 ? -2.584 -3.178 -12.775 1.00 95.62 231 TYR A C 1
ATOM 1711 O O . TYR A 1 231 ? -2.254 -2.497 -13.746 1.00 95.62 231 TYR A O 1
ATOM 1719 N N . LYS A 1 232 ? -3.397 -2.714 -11.826 1.00 92.75 232 LYS A N 1
ATOM 1720 C CA . LYS A 1 232 ? -4.069 -1.422 -11.926 1.00 92.75 232 LYS A CA 1
ATOM 1721 C C . LYS A 1 232 ? -3.103 -0.270 -11.634 1.00 92.75 232 LYS A C 1
ATOM 1723 O O . LYS A 1 232 ? -2.590 -0.152 -10.521 1.00 92.75 232 LYS A O 1
ATOM 1728 N N . ASN A 1 233 ? -2.904 0.604 -12.605 1.00 92.56 233 ASN A N 1
ATOM 1729 C CA . ASN A 1 233 ? -2.149 1.847 -12.524 1.00 92.56 233 ASN A CA 1
ATOM 1730 C C . ASN A 1 233 ? -3.124 3.027 -12.485 1.00 92.56 233 ASN A C 1
ATOM 1732 O O . ASN A 1 233 ? -4.269 2.916 -12.928 1.00 92.56 233 ASN A O 1
ATOM 1736 N N . CYS A 1 234 ? -2.731 4.124 -11.844 1.00 88.12 234 CYS A N 1
ATOM 1737 C CA . CYS A 1 234 ? -3.633 5.243 -11.585 1.00 88.12 234 CYS A CA 1
ATOM 1738 C C . CYS A 1 234 ? -2.985 6.540 -12.041 1.00 88.12 234 CYS A C 1
ATOM 1740 O O . CYS A 1 234 ? -1.855 6.788 -11.650 1.00 88.12 234 CYS A O 1
ATOM 1742 N N . TYR A 1 235 ? -3.710 7.382 -12.768 1.00 86.19 235 TYR A N 1
ATOM 1743 C CA . TYR A 1 235 ? -3.209 8.637 -13.335 1.00 86.19 235 TYR A CA 1
ATOM 1744 C C . TYR A 1 235 ? -4.059 9.797 -12.839 1.00 86.19 235 TYR A C 1
ATOM 1746 O O . TYR A 1 235 ? -5.258 9.770 -13.073 1.00 86.19 235 TYR A O 1
ATOM 1754 N N . ALA A 1 236 ? -3.475 10.751 -12.098 1.00 81.06 236 ALA A N 1
ATOM 1755 C CA . ALA A 1 236 ? -4.130 11.953 -11.547 1.00 81.06 236 ALA A CA 1
ATOM 1756 C C . ALA A 1 236 ? -5.605 11.782 -11.102 1.00 81.06 236 ALA A C 1
ATOM 1758 O O . ALA A 1 236 ? -6.398 12.717 -11.187 1.00 81.06 236 ALA A O 1
ATOM 1759 N N . CYS A 1 237 ? -5.996 10.580 -10.648 1.00 71.69 237 CYS A N 1
ATOM 1760 C CA . CYS A 1 237 ? -7.404 10.190 -10.677 1.00 71.69 237 CYS A CA 1
ATOM 1761 C C . CYS A 1 237 ? -8.236 11.033 -9.715 1.00 71.69 237 CYS A C 1
ATOM 1763 O O . CYS A 1 237 ? -9.394 11.266 -9.995 1.00 71.69 237 CYS A O 1
ATOM 1765 N N . HIS A 1 238 ? -7.661 11.487 -8.601 1.00 70.94 238 HIS A N 1
ATOM 1766 C CA . HIS A 1 238 ? -8.377 12.199 -7.538 1.00 70.94 238 HIS A CA 1
ATOM 1767 C C . HIS A 1 238 ? -8.255 13.728 -7.613 1.00 70.94 238 HIS A C 1
ATOM 1769 O O . HIS A 1 238 ? -8.558 14.406 -6.633 1.00 70.94 238 HIS A O 1
ATOM 1775 N N . VAL A 1 239 ? -7.811 14.270 -8.746 1.00 67.31 239 VAL A N 1
ATOM 1776 C CA . VAL A 1 239 ? -7.600 15.710 -8.936 1.00 67.31 239 VAL A CA 1
ATOM 1777 C C . VAL A 1 239 ? -8.640 16.234 -9.917 1.00 67.31 239 VAL A C 1
ATOM 1779 O O . VAL A 1 239 ? -8.751 15.648 -10.972 1.00 67.31 239 VAL A O 1
ATOM 1782 N N . GLU A 1 240 ? -9.399 17.283 -9.582 1.00 60.84 240 GLU A N 1
ATOM 1783 C CA . GLU A 1 240 ? -10.558 17.801 -10.349 1.00 60.84 240 GLU A CA 1
ATOM 1784 C C . GLU A 1 240 ? -11.627 16.753 -10.722 1.00 60.84 240 GLU A C 1
ATOM 1786 O O . GLU A 1 240 ? -11.492 15.933 -11.626 1.00 60.84 240 GLU A O 1
ATOM 1791 N N . GLN A 1 241 ? -12.748 16.806 -10.008 1.00 60.38 241 GLN A N 1
ATOM 1792 C CA . GLN A 1 241 ? -13.770 15.767 -10.021 1.00 60.38 241 GLN A CA 1
ATOM 1793 C C . GLN A 1 241 ? -14.790 15.960 -11.149 1.00 60.38 241 GLN A C 1
ATOM 1795 O O . GLN A 1 241 ? -15.534 16.943 -11.165 1.00 60.38 241 GLN A O 1
ATOM 1800 N N . ASP A 1 242 ? -14.883 14.986 -12.053 1.00 58.25 242 ASP A N 1
ATOM 1801 C CA . ASP A 1 242 ? -16.057 14.811 -12.905 1.00 58.25 242 ASP A CA 1
ATOM 1802 C C . ASP A 1 242 ? -17.271 14.298 -12.091 1.00 58.25 242 ASP A C 1
ATOM 1804 O O . ASP A 1 242 ? -17.248 14.207 -10.862 1.00 58.25 242 ASP A O 1
ATOM 1808 N N . SER A 1 243 ? -18.363 13.917 -12.765 1.00 56.22 243 SER A N 1
ATOM 1809 C CA . SER A 1 243 ? -19.561 13.368 -12.097 1.00 56.22 243 SER A CA 1
ATOM 1810 C C . SER A 1 243 ? -19.335 12.060 -11.313 1.00 56.22 243 SER A C 1
ATOM 1812 O O . SER A 1 243 ? -20.222 11.648 -10.565 1.00 56.22 243 SER A O 1
ATOM 1814 N N . GLN A 1 244 ? -18.190 11.396 -11.501 1.00 55.59 244 GLN A N 1
ATOM 1815 C CA . GLN A 1 244 ? -17.747 10.199 -10.782 1.00 55.59 244 GLN A CA 1
ATOM 1816 C C . GLN A 1 244 ? -16.612 10.494 -9.789 1.00 55.59 244 GLN A C 1
ATOM 1818 O O . GLN A 1 244 ? -16.127 9.575 -9.128 1.00 55.59 244 GLN A O 1
ATOM 1823 N N . GLY A 1 245 ? -16.197 11.755 -9.647 1.00 60.66 245 GLY A N 1
ATOM 1824 C CA . GLY A 1 245 ? -15.135 12.134 -8.727 1.00 60.66 245 GLY A CA 1
ATOM 1825 C C . GLY A 1 245 ? -13.723 11.953 -9.278 1.00 60.66 245 GLY A C 1
ATOM 1826 O O . GLY A 1 245 ? -12.794 11.989 -8.470 1.00 60.66 245 GLY A O 1
ATOM 1827 N N . LEU A 1 246 ? -13.545 11.719 -10.590 1.00 64.44 246 LEU A N 1
ATOM 1828 C CA . LEU A 1 246 ? -12.241 11.384 -11.170 1.00 64.44 246 LEU A CA 1
ATOM 1829 C C . LEU A 1 246 ? -11.857 12.240 -12.389 1.00 64.44 246 LEU A C 1
ATOM 1831 O O . LEU A 1 246 ? -12.714 12.581 -13.196 1.00 64.44 246 LEU A O 1
ATOM 1835 N N . ARG A 1 247 ? -10.557 12.516 -12.571 1.00 76.75 247 ARG A N 1
ATOM 1836 C CA . ARG A 1 247 ? -10.020 13.139 -13.804 1.00 76.75 247 ARG A CA 1
ATOM 1837 C C . ARG A 1 247 ? -9.640 12.123 -14.876 1.00 76.75 247 ARG A C 1
ATOM 1839 O O . ARG A 1 247 ? -9.973 12.325 -16.039 1.00 76.75 247 ARG A O 1
ATOM 1846 N N . PHE A 1 248 ? -9.011 11.010 -14.495 1.00 79.38 248 PHE A N 1
ATOM 1847 C CA . PHE A 1 248 ? -8.730 9.889 -15.402 1.00 79.38 248 PHE A CA 1
ATOM 1848 C C . PHE A 1 248 ? -9.101 8.542 -14.768 1.00 79.38 248 PHE A C 1
ATOM 1850 O O . PHE A 1 248 ? -8.982 8.383 -13.545 1.00 79.38 248 PHE A O 1
ATOM 1857 N N . PRO A 1 249 ? -9.526 7.548 -15.573 1.00 79.69 249 PRO A N 1
ATOM 1858 C CA . PRO A 1 249 ? -9.729 6.191 -15.088 1.00 79.69 249 PRO A CA 1
ATOM 1859 C C . PRO A 1 249 ? -8.392 5.524 -14.737 1.00 79.69 249 PRO A C 1
ATOM 1861 O O . PRO A 1 249 ? -7.321 5.910 -15.199 1.00 79.69 249 PRO A O 1
ATOM 1864 N N . SER A 1 250 ? -8.454 4.478 -13.916 1.00 87.50 250 SER A N 1
ATOM 1865 C CA . SER A 1 250 ? -7.313 3.581 -13.728 1.00 87.50 250 SER A CA 1
ATOM 1866 C C . SER A 1 250 ? -7.151 2.650 -14.928 1.00 87.50 250 SER A C 1
ATOM 1868 O O . SER A 1 250 ? -8.158 2.130 -15.412 1.00 87.50 250 SER A O 1
ATOM 1870 N N . GLU A 1 251 ? -5.919 2.324 -15.302 1.00 90.75 251 GLU A N 1
ATOM 1871 C CA . GLU A 1 251 ? -5.622 1.448 -16.441 1.00 90.75 251 GLU A CA 1
ATOM 1872 C C . GLU A 1 251 ? -4.850 0.199 -16.022 1.00 90.75 251 GLU A C 1
ATOM 1874 O O . GLU A 1 251 ? -4.202 0.165 -14.976 1.00 90.75 251 GLU A O 1
ATOM 1879 N N . MET A 1 252 ? -4.932 -0.852 -16.832 1.00 93.81 252 MET A N 1
ATOM 1880 C CA . MET A 1 252 ? -4.120 -2.049 -16.645 1.00 93.81 252 MET A CA 1
ATOM 1881 C C . MET A 1 252 ? -2.776 -1.850 -17.335 1.00 93.81 252 MET A C 1
ATOM 1883 O O . MET A 1 252 ? -2.739 -1.626 -18.538 1.00 93.81 252 MET A O 1
ATOM 1887 N N . ASP A 1 253 ? -1.686 -1.961 -16.583 1.00 95.00 253 ASP A N 1
ATOM 1888 C CA . ASP A 1 253 ? -0.335 -1.785 -17.115 1.00 95.00 253 ASP A CA 1
ATOM 1889 C C . ASP A 1 253 ? 0.675 -2.656 -16.342 1.00 95.00 253 ASP A C 1
ATOM 1891 O O . ASP A 1 253 ? 0.365 -3.211 -15.279 1.00 95.00 253 ASP A O 1
ATOM 1895 N N . PHE A 1 254 ? 1.873 -2.812 -16.896 1.00 97.06 254 PHE A N 1
ATOM 1896 C CA . PHE A 1 254 ? 2.977 -3.579 -16.338 1.00 97.06 254 PHE A CA 1
ATOM 1897 C C . PHE A 1 254 ? 4.302 -2.901 -16.685 1.00 97.06 254 PHE A C 1
ATOM 1899 O O . PHE A 1 254 ? 4.702 -2.873 -17.849 1.00 97.06 254 PHE A O 1
ATOM 1906 N N . ARG A 1 255 ? 5.002 -2.370 -15.677 1.00 97.88 255 ARG A N 1
ATOM 1907 C CA . ARG A 1 255 ? 6.260 -1.644 -15.891 1.00 97.88 255 ARG A CA 1
ATOM 1908 C C . ARG A 1 255 ? 7.356 -2.112 -14.952 1.00 97.88 255 ARG A C 1
ATOM 1910 O O . ARG A 1 255 ? 7.207 -2.064 -13.731 1.00 97.88 255 ARG A O 1
ATOM 1917 N N . ILE A 1 256 ? 8.466 -2.528 -15.547 1.00 98.44 256 ILE A N 1
ATOM 1918 C CA . ILE A 1 256 ? 9.729 -2.840 -14.889 1.00 98.44 256 ILE A CA 1
ATOM 1919 C C . ILE A 1 256 ? 10.554 -1.556 -14.837 1.00 98.44 256 ILE A C 1
ATOM 1921 O O . ILE A 1 256 ? 10.769 -0.903 -15.858 1.00 98.44 256 ILE A O 1
ATOM 1925 N N . GLY A 1 257 ? 11.057 -1.202 -13.662 1.00 98.06 257 GLY A N 1
ATOM 1926 C CA . GLY A 1 257 ? 11.999 -0.100 -13.527 1.00 98.06 257 GLY A CA 1
ATOM 1927 C C . GLY A 1 257 ? 13.095 -0.378 -12.517 1.00 98.06 257 GLY A C 1
ATOM 1928 O O . GLY A 1 257 ? 13.155 -1.459 -11.925 1.00 98.06 257 GLY A O 1
ATOM 1929 N N . LYS A 1 258 ? 13.986 0.596 -12.344 1.00 97.56 258 LYS A N 1
ATOM 1930 C CA . LYS A 1 258 ? 15.059 0.508 -11.350 1.00 97.56 258 LYS A CA 1
ATOM 1931 C C . LYS A 1 258 ? 14.469 0.607 -9.950 1.00 97.56 258 LYS A C 1
ATOM 1933 O O . LYS A 1 258 ? 13.517 1.351 -9.720 1.00 97.56 258 LYS A O 1
ATOM 1938 N N . ASN A 1 259 ? 15.052 -0.128 -9.013 1.00 95.56 259 ASN A N 1
ATOM 1939 C CA . ASN A 1 259 ? 14.732 0.017 -7.604 1.00 95.56 259 ASN A CA 1
ATOM 1940 C C . ASN A 1 259 ? 15.423 1.273 -7.041 1.00 95.56 259 ASN A C 1
ATOM 1942 O O . ASN A 1 259 ? 16.653 1.288 -6.965 1.00 95.56 259 ASN A O 1
ATOM 1946 N N . PRO A 1 260 ? 14.676 2.314 -6.632 1.00 91.75 260 PRO A N 1
ATOM 1947 C CA . PRO A 1 260 ? 15.280 3.536 -6.109 1.00 91.75 260 PRO A CA 1
ATOM 1948 C C . PRO A 1 260 ? 15.744 3.384 -4.651 1.00 91.75 260 PRO A C 1
ATOM 1950 O O . PRO A 1 260 ? 16.481 4.231 -4.158 1.00 91.75 260 PRO A O 1
ATOM 1953 N N . GLU A 1 261 ? 15.311 2.328 -3.955 1.00 87.56 261 GLU A N 1
ATOM 1954 C CA . GLU A 1 261 ? 15.508 2.129 -2.515 1.00 87.56 261 GLU A CA 1
ATOM 1955 C C . GLU A 1 261 ? 15.991 0.689 -2.256 1.00 87.56 261 GLU A C 1
ATOM 1957 O O . GLU A 1 261 ? 15.27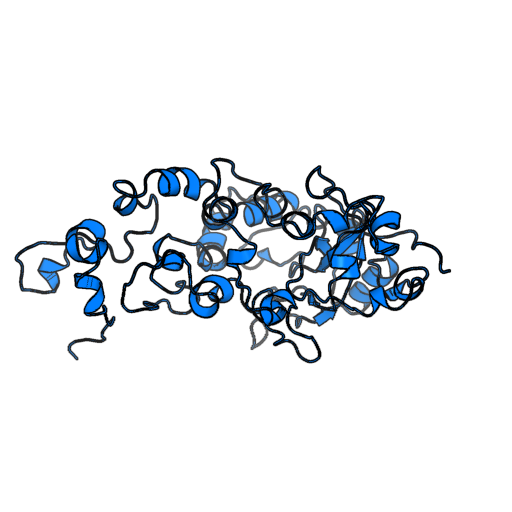9 -0.148 -1.698 1.00 87.56 261 GLU A O 1
ATOM 1962 N N . VAL A 1 262 ? 17.203 0.371 -2.724 1.00 90.19 262 VAL A N 1
ATOM 1963 C CA . VAL A 1 262 ? 17.839 -0.933 -2.474 1.00 90.19 262 VAL A CA 1
ATOM 1964 C C . VAL A 1 262 ? 18.168 -1.065 -0.988 1.00 90.19 262 VAL A C 1
ATOM 1966 O O . VAL A 1 262 ? 18.834 -0.206 -0.412 1.00 90.19 262 VAL A O 1
ATOM 1969 N N . SER A 1 263 ? 17.732 -2.163 -0.378 1.00 88.19 263 SER A N 1
ATOM 1970 C CA . SER A 1 263 ? 18.011 -2.489 1.023 1.00 88.19 263 SER A CA 1
ATOM 1971 C C . SER A 1 263 ? 18.376 -3.962 1.179 1.00 88.19 263 SER A C 1
ATOM 1973 O O . SER A 1 263 ? 18.239 -4.742 0.237 1.00 88.19 263 SER A O 1
ATOM 1975 N N . GLU A 1 264 ? 18.811 -4.364 2.374 1.00 85.88 264 GLU A N 1
ATOM 1976 C CA . GLU A 1 264 ? 19.098 -5.771 2.691 1.00 85.88 264 GLU A CA 1
ATOM 1977 C C . GLU A 1 264 ? 17.891 -6.683 2.412 1.00 85.88 264 GLU A C 1
ATOM 1979 O O . GLU A 1 264 ? 18.030 -7.749 1.817 1.00 85.88 264 GLU A O 1
ATOM 1984 N N . TYR A 1 265 ? 16.686 -6.220 2.746 1.00 82.44 265 TYR A N 1
ATOM 1985 C CA . TYR A 1 265 ? 15.438 -6.971 2.573 1.00 82.44 265 TYR A CA 1
ATOM 1986 C C . TYR A 1 265 ? 14.840 -6.850 1.165 1.00 82.44 265 TYR A C 1
ATOM 1988 O O . TYR A 1 265 ? 13.952 -7.617 0.781 1.00 82.44 265 TYR A O 1
ATOM 1996 N N . ARG A 1 266 ? 15.303 -5.868 0.383 1.00 87.88 266 ARG A N 1
ATOM 1997 C CA . ARG A 1 266 ? 14.869 -5.595 -0.995 1.00 87.88 266 ARG A CA 1
ATOM 1998 C C . ARG A 1 266 ? 16.092 -5.322 -1.871 1.00 87.88 266 ARG A C 1
ATOM 2000 O O . ARG A 1 266 ? 16.244 -4.209 -2.379 1.00 87.88 266 ARG A O 1
ATOM 2007 N N . PRO A 1 267 ? 16.953 -6.332 -2.081 1.00 91.69 267 PRO A N 1
ATOM 2008 C CA . PRO A 1 267 ? 18.252 -6.140 -2.722 1.00 91.69 267 PRO A CA 1
ATOM 2009 C C . PRO A 1 267 ? 18.162 -6.018 -4.251 1.00 91.69 267 PRO A C 1
ATOM 2011 O O . PRO A 1 267 ? 19.186 -5.958 -4.922 1.00 91.69 267 PRO A O 1
ATOM 2014 N N . TYR A 1 268 ? 16.948 -6.022 -4.810 1.00 94.81 268 TYR A N 1
ATOM 2015 C CA . TYR A 1 268 ? 16.706 -6.132 -6.243 1.00 94.81 268 TYR A CA 1
ATOM 2016 C C . TYR A 1 268 ? 17.140 -4.885 -7.013 1.00 94.81 268 TYR A C 1
ATOM 2018 O O . TYR A 1 268 ? 16.777 -3.778 -6.621 1.00 94.81 268 TYR A O 1
ATOM 2026 N N . GLY A 1 269 ? 17.829 -5.067 -8.143 1.00 95.38 269 GLY A N 1
ATOM 2027 C CA . GLY A 1 269 ? 18.130 -3.983 -9.087 1.00 95.38 269 GLY A CA 1
ATOM 2028 C C . GLY A 1 269 ? 16.903 -3.503 -9.874 1.00 95.38 269 GLY A C 1
ATOM 2029 O O . GLY A 1 269 ? 16.698 -2.298 -10.027 1.00 95.38 269 GLY A O 1
ATOM 2030 N N . TYR A 1 270 ? 16.060 -4.438 -10.322 1.00 97.12 270 TYR A N 1
ATOM 2031 C CA . TYR A 1 270 ? 14.818 -4.179 -11.051 1.00 97.12 270 TYR A CA 1
ATOM 2032 C C . TYR A 1 270 ? 13.591 -4.621 -10.256 1.00 97.12 270 TYR A C 1
ATOM 2034 O O . TYR A 1 270 ? 13.557 -5.711 -9.680 1.00 97.12 270 TYR A O 1
ATOM 2042 N N . VAL A 1 271 ? 12.559 -3.782 -10.260 1.00 97.88 271 VAL A N 1
ATOM 2043 C CA . VAL A 1 271 ? 11.285 -4.003 -9.566 1.00 97.88 271 VAL A CA 1
ATOM 2044 C C . VAL A 1 271 ? 10.116 -3.633 -10.470 1.00 97.88 271 VAL A C 1
ATOM 2046 O O . VAL A 1 271 ? 10.277 -2.914 -11.454 1.00 97.88 271 VAL A O 1
ATOM 2049 N N . LEU A 1 272 ? 8.919 -4.089 -10.110 1.00 97.81 272 LEU A N 1
ATOM 2050 C CA . LEU A 1 272 ? 7.697 -3.559 -10.702 1.00 97.81 272 LEU A CA 1
ATOM 2051 C C . LEU A 1 272 ? 7.346 -2.204 -10.110 1.00 97.81 272 LEU A C 1
ATOM 2053 O O . LEU A 1 272 ? 7.511 -1.984 -8.908 1.00 97.81 272 LEU A O 1
ATOM 2057 N N . LEU A 1 273 ? 6.830 -1.317 -10.954 1.00 97.56 273 LEU A N 1
ATOM 2058 C CA . LEU A 1 273 ? 6.438 0.037 -10.591 1.00 97.56 273 LEU A CA 1
ATOM 2059 C C . LEU A 1 273 ? 4.950 0.264 -10.838 1.00 97.56 273 LEU A C 1
ATOM 2061 O O . LEU A 1 273 ? 4.392 -0.208 -11.822 1.00 97.56 273 LEU A O 1
ATOM 2065 N N . ARG A 1 274 ? 4.299 1.018 -9.957 1.00 95.50 274 ARG A N 1
ATOM 2066 C CA . ARG A 1 274 ? 2.921 1.471 -10.134 1.00 95.50 274 ARG A CA 1
ATOM 2067 C C . ARG A 1 274 ? 2.887 2.987 -10.174 1.00 95.50 274 ARG A C 1
ATOM 2069 O O . ARG A 1 274 ? 3.447 3.623 -9.278 1.00 95.50 274 ARG A O 1
ATOM 2076 N N . HIS A 1 275 ? 2.189 3.542 -11.156 1.00 95.25 275 HIS A N 1
ATOM 2077 C CA . HIS A 1 275 ? 1.895 4.967 -11.168 1.00 95.25 275 HIS A CA 1
ATOM 2078 C C . HIS A 1 275 ? 0.896 5.319 -10.056 1.00 95.25 275 HIS A C 1
ATOM 2080 O O . HIS A 1 275 ? -0.143 4.660 -9.902 1.00 95.25 275 HIS A O 1
ATOM 2086 N N . ILE A 1 276 ? 1.224 6.321 -9.240 1.00 91.69 276 ILE A N 1
ATOM 2087 C CA . ILE A 1 276 ? 0.368 6.804 -8.148 1.00 91.69 276 ILE A CA 1
ATOM 2088 C C . ILE A 1 276 ? -0.555 7.931 -8.647 1.00 91.69 276 ILE A C 1
ATOM 2090 O O . ILE A 1 276 ? -0.174 8.678 -9.541 1.00 91.69 276 ILE A O 1
ATOM 2094 N N . PRO A 1 277 ? -1.759 8.113 -8.070 1.00 88.25 277 PRO A N 1
ATOM 2095 C CA . PRO A 1 277 ? -2.732 9.101 -8.546 1.00 88.25 277 PRO A CA 1
ATOM 2096 C C . PRO A 1 277 ? -2.412 10.518 -8.035 1.00 88.25 277 PRO A C 1
ATOM 2098 O O . PRO A 1 277 ? -3.238 11.122 -7.357 1.00 88.25 277 PRO A O 1
ATOM 2101 N N . ILE A 1 278 ? -1.208 11.019 -8.306 1.00 89.31 278 ILE A N 1
ATOM 2102 C CA . ILE A 1 278 ? -0.773 12.371 -7.941 1.00 89.31 278 ILE A CA 1
ATOM 2103 C C . ILE A 1 278 ? -0.631 13.224 -9.207 1.00 89.31 278 ILE A C 1
ATOM 2105 O O . ILE A 1 278 ? -0.291 12.710 -10.266 1.00 89.31 278 ILE A O 1
ATOM 2109 N N . ALA A 1 279 ? -0.898 14.514 -9.073 1.00 90.19 279 ALA A N 1
ATOM 2110 C CA . ALA A 1 279 ? -0.618 15.576 -10.036 1.00 90.19 279 ALA A CA 1
ATOM 2111 C C . ALA A 1 279 ? -0.169 16.850 -9.290 1.00 90.19 279 ALA A C 1
ATOM 2113 O O . ALA A 1 279 ? -0.437 16.949 -8.086 1.00 90.19 279 ALA A O 1
ATOM 2114 N N . PRO A 1 280 ? 0.482 17.827 -9.946 1.00 90.38 280 PRO A N 1
ATOM 2115 C CA . PRO A 1 280 ? 0.977 19.040 -9.282 1.00 90.38 280 PRO A CA 1
ATOM 2116 C C . PRO A 1 280 ? -0.082 19.795 -8.462 1.00 90.38 280 PRO A C 1
ATOM 2118 O O . PRO A 1 280 ? 0.216 20.317 -7.393 1.00 90.38 280 PRO A O 1
ATOM 2121 N N . ASP A 1 281 ? -1.327 19.770 -8.926 1.00 89.44 281 ASP A N 1
ATOM 2122 C CA . ASP A 1 281 ? -2.502 20.442 -8.369 1.00 89.44 281 ASP A CA 1
ATOM 2123 C C . ASP A 1 281 ? -3.321 19.568 -7.400 1.00 89.44 281 ASP A C 1
ATOM 2125 O O . ASP A 1 281 ? -4.397 19.966 -6.960 1.00 89.44 281 ASP A O 1
ATOM 2129 N N . THR A 1 282 ? -2.823 18.383 -7.011 1.00 88.12 282 THR A N 1
ATOM 2130 C CA . THR A 1 282 ? -3.580 17.446 -6.149 1.00 88.12 282 THR A CA 1
ATOM 2131 C C . THR A 1 282 ? -4.095 18.101 -4.878 1.00 88.12 282 THR A C 1
ATOM 2133 O O . THR A 1 282 ? -5.215 17.823 -4.466 1.00 88.12 282 THR A O 1
ATOM 2136 N N . PHE A 1 283 ? -3.276 18.942 -4.247 1.00 89.50 283 PHE A N 1
ATOM 2137 C CA . PHE A 1 283 ? -3.569 19.514 -2.937 1.00 89.50 283 PHE A CA 1
ATOM 2138 C C . PHE A 1 283 ? -4.117 20.954 -2.994 1.00 89.50 283 PHE A C 1
ATOM 2140 O O . PHE A 1 283 ? -4.557 21.476 -1.967 1.00 89.50 283 PHE A O 1
ATOM 2147 N N . GLU A 1 284 ? -4.192 21.556 -4.188 1.00 89.44 284 GLU A N 1
ATOM 2148 C CA . GLU A 1 284 ? -4.686 22.925 -4.403 1.00 89.44 284 GLU A CA 1
ATOM 2149 C C . GLU A 1 284 ? -6.102 23.168 -3.839 1.00 89.44 284 GLU A C 1
ATOM 2151 O O . GLU A 1 284 ? -6.307 24.212 -3.213 1.00 89.44 284 GLU A O 1
ATOM 2156 N N . PRO A 1 285 ? -7.074 22.226 -3.928 1.00 86.69 285 PRO A N 1
ATOM 2157 C CA . PRO A 1 285 ? -8.414 22.425 -3.361 1.00 86.69 285 PRO A CA 1
ATOM 2158 C C . PRO A 1 285 ? -8.446 22.682 -1.848 1.00 86.69 285 PRO A C 1
ATOM 2160 O O . PRO A 1 285 ? -9.463 23.143 -1.327 1.00 86.69 285 PRO A O 1
ATOM 2163 N N . TRP A 1 286 ? -7.355 22.377 -1.142 1.00 87.31 286 TRP A N 1
ATOM 2164 C CA . TRP A 1 286 ? -7.197 22.607 0.294 1.00 87.31 286 TRP A CA 1
ATOM 2165 C C . TRP A 1 286 ? -6.241 23.762 0.620 1.00 87.31 286 TRP A C 1
ATOM 2167 O O . TRP A 1 286 ? -5.903 23.945 1.784 1.00 87.31 286 TRP A O 1
ATOM 2177 N N . GLY A 1 287 ? -5.813 24.546 -0.377 1.00 90.50 287 GLY A N 1
ATOM 2178 C CA . GLY A 1 287 ? -4.854 25.640 -0.189 1.00 90.50 287 GLY A CA 1
ATOM 2179 C C . GLY A 1 287 ? -3.433 25.163 0.120 1.00 90.50 287 GLY A C 1
ATOM 2180 O O . GLY A 1 287 ? -2.634 25.920 0.662 1.00 90.50 287 GLY A O 1
ATOM 2181 N N . LEU A 1 288 ? -3.132 23.904 -0.199 1.00 92.31 288 LEU A N 1
ATOM 2182 C CA . LEU A 1 288 ? -1.854 23.257 0.056 1.00 92.31 288 LEU A CA 1
ATOM 2183 C C . LEU A 1 288 ? -1.082 23.101 -1.255 1.00 92.31 288 LEU A C 1
ATOM 2185 O O . LEU A 1 288 ? -1.658 22.818 -2.306 1.00 92.31 288 LEU A O 1
ATOM 2189 N N . GLU A 1 289 ? 0.238 23.230 -1.180 1.00 91.38 289 GLU A N 1
ATOM 2190 C CA . GLU A 1 289 ? 1.121 23.177 -2.345 1.00 91.38 289 GLU A CA 1
ATOM 2191 C C . GLU A 1 289 ? 2.139 22.037 -2.233 1.00 91.38 289 GLU A C 1
ATOM 2193 O O . GLU A 1 289 ? 2.507 21.593 -1.144 1.00 91.38 289 GLU A O 1
ATOM 2198 N N . MET A 1 290 ? 2.628 21.584 -3.389 1.00 92.81 290 MET A N 1
ATOM 2199 C CA . MET A 1 290 ? 3.775 20.681 -3.513 1.00 92.81 290 MET A CA 1
ATOM 2200 C C . MET A 1 290 ? 4.896 21.399 -4.274 1.00 92.81 290 MET A C 1
ATOM 2202 O O . MET A 1 290 ? 5.076 21.159 -5.472 1.00 92.81 290 MET A O 1
ATOM 2206 N N . PRO A 1 291 ? 5.644 22.302 -3.615 1.00 93.38 291 PRO A N 1
ATOM 2207 C CA . PRO A 1 291 ? 6.606 23.177 -4.286 1.00 93.38 291 PRO A CA 1
ATOM 2208 C C . PRO A 1 291 ? 7.759 22.415 -4.951 1.00 93.38 291 PRO A C 1
ATOM 2210 O O . PRO A 1 291 ? 8.398 22.934 -5.861 1.00 93.38 291 PRO A O 1
ATOM 2213 N N . ASN A 1 292 ? 8.019 21.178 -4.524 1.00 95.44 292 ASN A N 1
ATOM 2214 C CA . ASN A 1 292 ? 8.987 20.281 -5.135 1.00 95.44 292 ASN A CA 1
ATOM 2215 C C . ASN A 1 292 ? 8.287 19.026 -5.672 1.00 95.44 292 ASN A C 1
ATOM 2217 O O . ASN A 1 292 ? 8.620 17.906 -5.283 1.00 95.44 292 ASN A O 1
ATOM 2221 N N . TYR A 1 293 ? 7.296 19.192 -6.555 1.00 94.44 293 TYR A N 1
ATOM 2222 C CA . TYR A 1 293 ? 6.582 18.058 -7.144 1.00 94.44 293 TYR A CA 1
ATOM 2223 C C . TYR A 1 293 ? 7.549 17.024 -7.737 1.00 94.44 293 TYR A C 1
ATOM 2225 O O . TYR A 1 293 ? 7.409 15.849 -7.430 1.00 94.44 293 TYR A O 1
ATOM 2233 N N . ALA A 1 294 ? 8.590 17.420 -8.473 1.00 95.56 294 ALA A N 1
ATOM 2234 C CA . ALA A 1 294 ? 9.577 16.481 -9.020 1.00 95.56 294 ALA A CA 1
ATOM 2235 C C . ALA A 1 294 ? 10.498 15.812 -7.969 1.00 95.56 294 ALA A C 1
ATOM 2237 O O . ALA A 1 294 ? 11.236 14.889 -8.295 1.00 95.56 294 ALA A O 1
ATOM 2238 N N . GLY A 1 295 ? 10.426 16.191 -6.690 1.00 93.88 295 GLY A N 1
ATOM 2239 C CA . GLY A 1 295 ? 11.269 15.651 -5.618 1.00 93.88 295 GLY A CA 1
ATOM 2240 C C . GLY A 1 295 ? 11.065 14.167 -5.297 1.00 93.88 295 GLY A C 1
ATOM 2241 O O . GLY A 1 295 ? 11.831 13.590 -4.525 1.00 93.88 295 GLY A O 1
ATOM 2242 N N . SER A 1 296 ? 10.042 13.521 -5.866 1.00 94.50 296 SER A N 1
ATOM 2243 C CA . SER A 1 296 ? 9.780 12.100 -5.640 1.00 94.50 296 SER A CA 1
ATOM 2244 C C . SER A 1 296 ? 9.154 11.401 -6.853 1.00 94.50 296 SER A C 1
ATOM 2246 O O . SER A 1 296 ? 8.228 11.958 -7.452 1.00 94.50 296 SER A O 1
ATOM 2248 N N . PRO A 1 297 ? 9.536 10.142 -7.155 1.00 95.94 297 PRO A N 1
ATOM 2249 C CA . PRO A 1 297 ? 8.929 9.377 -8.242 1.00 95.94 297 PRO A CA 1
ATOM 2250 C C . PRO A 1 297 ? 7.408 9.255 -8.124 1.00 95.94 297 PRO A C 1
ATOM 2252 O O . PRO A 1 297 ? 6.856 9.045 -7.031 1.00 95.94 297 PRO A O 1
ATOM 2255 N N . THR A 1 298 ? 6.727 9.388 -9.262 1.00 95.62 298 THR A N 1
ATOM 2256 C CA . THR A 1 298 ? 5.290 9.109 -9.423 1.00 95.62 298 THR A CA 1
ATOM 2257 C C . THR A 1 298 ? 5.055 7.648 -9.809 1.00 95.62 298 THR A C 1
ATOM 2259 O O . THR A 1 298 ? 4.072 7.044 -9.380 1.00 95.62 298 THR A O 1
ATOM 2262 N N . TRP A 1 299 ? 6.024 7.021 -10.476 1.00 96.81 299 TRP A N 1
ATOM 2263 C CA . TRP A 1 299 ? 6.153 5.573 -10.581 1.00 96.81 299 TRP A CA 1
ATOM 2264 C C . TRP A 1 299 ? 6.906 5.030 -9.367 1.00 96.81 299 TRP A C 1
ATOM 2266 O O . TRP A 1 299 ? 8.105 5.253 -9.203 1.00 96.81 299 TRP A O 1
ATOM 2276 N N . ARG A 1 300 ? 6.205 4.313 -8.486 1.00 95.12 300 ARG A N 1
ATOM 2277 C CA . ARG A 1 300 ? 6.774 3.806 -7.225 1.00 95.12 300 ARG A CA 1
ATOM 2278 C C . ARG A 1 300 ? 6.821 2.284 -7.182 1.00 95.12 300 ARG A C 1
ATOM 2280 O O . ARG A 1 300 ? 5.949 1.658 -7.785 1.00 95.12 300 ARG A O 1
ATOM 2287 N N . PRO A 1 301 ? 7.761 1.674 -6.430 1.00 95.12 301 PRO 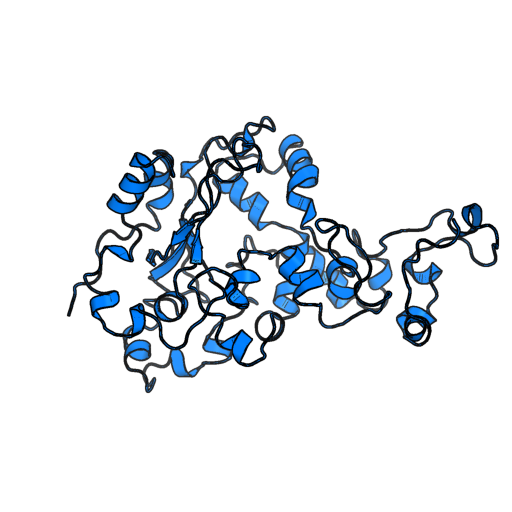A N 1
ATOM 2288 C CA . PRO A 1 301 ? 7.807 0.226 -6.272 1.00 95.12 301 PRO A CA 1
ATOM 2289 C C . PRO A 1 301 ? 6.443 -0.373 -5.903 1.00 95.12 301 PRO A C 1
ATOM 2291 O O . PRO A 1 301 ? 5.682 0.149 -5.079 1.00 95.12 301 PRO A O 1
ATOM 2294 N N . ALA A 1 302 ? 6.113 -1.484 -6.545 1.00 94.56 302 ALA A N 1
ATOM 2295 C CA . ALA A 1 302 ? 4.834 -2.151 -6.423 1.00 94.56 302 ALA A CA 1
ATOM 2296 C C . ALA A 1 302 ? 5.024 -3.590 -5.943 1.00 94.56 302 ALA A C 1
ATOM 2298 O O . ALA A 1 302 ? 5.962 -4.280 -6.330 1.00 94.56 302 ALA A O 1
ATOM 2299 N N . ALA A 1 303 ? 4.077 -4.043 -5.126 1.00 93.94 303 ALA A N 1
ATOM 2300 C CA . ALA A 1 303 ? 3.875 -5.450 -4.803 1.00 93.94 303 ALA A CA 1
ATOM 2301 C C . ALA A 1 303 ? 2.441 -5.816 -5.226 1.00 93.94 303 ALA A C 1
ATOM 2303 O O . ALA A 1 303 ? 1.525 -5.736 -4.399 1.00 93.94 303 ALA A O 1
ATOM 2304 N N . PRO A 1 304 ? 2.200 -6.069 -6.528 1.00 95.81 304 PRO A N 1
ATOM 2305 C CA . PRO A 1 304 ? 0.890 -6.495 -7.014 1.00 95.81 304 PRO A CA 1
ATOM 2306 C C . PRO A 1 304 ? 0.453 -7.788 -6.327 1.00 95.81 304 PRO A C 1
ATOM 2308 O O . PRO A 1 304 ? 1.277 -8.665 -6.067 1.00 95.81 304 PRO A O 1
ATOM 2311 N N . HIS A 1 305 ? -0.837 -7.896 -6.020 1.00 96.44 305 HIS A N 1
ATOM 2312 C CA . HIS A 1 305 ? -1.400 -9.071 -5.346 1.00 96.44 305 HIS A CA 1
ATOM 2313 C C . HIS A 1 305 ? -2.066 -9.986 -6.366 1.00 96.44 305 HIS A C 1
ATOM 2315 O O . HIS A 1 305 ? -3.249 -10.259 -6.273 1.00 96.44 305 HIS A O 1
ATOM 2321 N N . ASN A 1 306 ? -1.352 -10.379 -7.410 1.00 96.81 306 ASN A N 1
ATOM 2322 C CA . ASN A 1 306 ? -1.891 -11.190 -8.502 1.00 96.81 306 ASN A CA 1
ATOM 2323 C C . ASN A 1 306 ? -0.879 -12.259 -8.927 1.00 96.81 306 ASN A C 1
ATOM 2325 O O . ASN A 1 306 ? -0.741 -12.553 -10.115 1.00 96.81 306 ASN A O 1
ATOM 2329 N N . ILE A 1 307 ? -0.162 -12.824 -7.955 1.00 98.06 307 ILE A N 1
ATOM 2330 C CA . ILE A 1 307 ? 0.965 -13.714 -8.189 1.00 98.06 307 ILE A CA 1
ATOM 2331 C C . ILE A 1 307 ? 0.547 -14.926 -9.019 1.00 98.06 307 ILE A C 1
ATOM 2333 O O . ILE A 1 307 ? -0.373 -15.654 -8.652 1.00 98.06 307 ILE A O 1
ATOM 2337 N N . GLN A 1 308 ? 1.259 -15.172 -10.114 1.00 98.06 308 GLN A N 1
ATOM 2338 C CA . GLN A 1 308 ? 1.092 -16.328 -10.982 1.00 98.06 308 GLN A CA 1
ATOM 2339 C C . GLN A 1 308 ? 2.375 -17.153 -11.032 1.00 98.06 308 GLN A C 1
ATOM 2341 O O . GLN A 1 308 ? 3.495 -16.638 -11.007 1.00 98.06 308 GLN A O 1
ATOM 2346 N N . ARG A 1 309 ? 2.207 -18.470 -11.167 1.00 94.44 309 ARG A N 1
ATOM 2347 C CA . ARG A 1 309 ? 3.335 -19.379 -11.394 1.00 94.44 309 ARG A CA 1
ATOM 2348 C C . ARG A 1 309 ? 3.924 -19.216 -12.794 1.00 94.44 309 ARG A C 1
ATOM 2350 O O . ARG A 1 309 ? 5.141 -19.229 -12.929 1.00 94.44 309 ARG A O 1
ATOM 2357 N N . ASN A 1 310 ? 3.054 -19.073 -13.791 1.00 95.31 310 ASN A N 1
ATOM 2358 C CA . ASN A 1 310 ? 3.415 -18.841 -15.183 1.00 95.31 310 ASN A CA 1
ATOM 2359 C C . ASN A 1 310 ? 2.791 -17.512 -15.612 1.00 95.31 310 ASN A C 1
ATOM 2361 O O . ASN A 1 310 ? 1.587 -17.310 -15.450 1.00 95.31 310 ASN A O 1
ATOM 2365 N N . THR A 1 311 ? 3.615 -16.629 -16.147 1.00 97.31 311 THR A N 1
ATOM 2366 C CA . THR A 1 311 ? 3.254 -15.312 -16.678 1.00 97.31 311 THR A CA 1
ATOM 2367 C C . THR A 1 311 ? 3.768 -15.193 -18.109 1.00 97.31 311 THR A C 1
ATOM 2369 O O 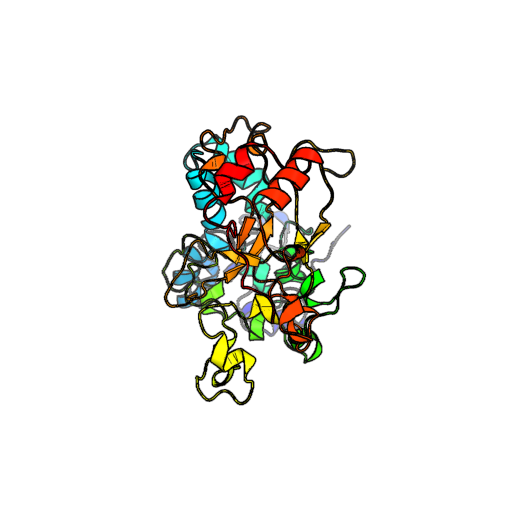. THR A 1 311 ? 4.660 -15.964 -18.486 1.00 97.31 311 THR A O 1
ATOM 2372 N N . PRO A 1 312 ? 3.303 -14.198 -18.886 1.00 95.88 312 PRO A N 1
ATOM 2373 C CA . PRO A 1 312 ? 3.906 -13.891 -20.179 1.00 95.88 312 PRO A CA 1
ATOM 2374 C C . PRO A 1 312 ? 5.432 -13.730 -20.086 1.00 95.88 312 PRO A C 1
ATOM 2376 O O . PRO A 1 312 ? 6.156 -14.247 -20.924 1.00 95.88 312 PRO A O 1
ATOM 2379 N N . GLN A 1 313 ? 5.950 -13.109 -19.023 1.00 95.00 313 GLN A N 1
ATOM 2380 C CA . GLN A 1 313 ? 7.389 -12.899 -18.819 1.00 95.00 313 GLN A CA 1
ATOM 2381 C C . GLN A 1 313 ? 8.170 -14.215 -18.687 1.00 95.00 313 GLN A C 1
ATOM 2383 O O . GLN A 1 313 ? 9.305 -14.304 -19.138 1.00 95.00 313 GLN A O 1
ATOM 2388 N N . THR A 1 314 ? 7.578 -15.251 -18.085 1.00 94.94 314 THR A N 1
ATOM 2389 C CA . THR A 1 314 ? 8.264 -16.537 -17.850 1.00 94.94 314 THR A CA 1
ATOM 2390 C C . THR A 1 314 ? 8.311 -17.471 -19.062 1.00 94.94 314 THR A C 1
ATOM 2392 O O . THR A 1 314 ? 8.968 -18.509 -18.991 1.00 94.94 314 THR A O 1
ATOM 2395 N N . GLU A 1 315 ? 7.613 -17.153 -20.156 1.00 94.88 315 GLU A N 1
ATOM 2396 C CA . GLU A 1 315 ? 7.519 -18.041 -21.326 1.00 94.88 315 GLU A CA 1
ATOM 2397 C C . GLU A 1 315 ? 8.796 -18.062 -22.183 1.00 94.88 315 GLU A C 1
ATOM 2399 O O . GLU A 1 315 ? 9.113 -19.092 -22.777 1.00 94.88 315 GLU A O 1
ATOM 2404 N N . SER A 1 316 ? 9.537 -16.951 -22.243 1.00 94.12 316 SER A N 1
ATOM 2405 C CA . SER A 1 316 ? 10.782 -16.818 -23.010 1.00 94.12 316 SER A CA 1
ATOM 2406 C C . SER A 1 316 ? 11.669 -15.721 -22.426 1.00 94.12 316 SER A C 1
ATOM 2408 O O . SER A 1 316 ? 11.159 -14.737 -21.892 1.00 94.12 316 SER A O 1
ATOM 2410 N N . CYS A 1 317 ? 12.991 -15.836 -22.588 1.00 93.56 317 CYS A N 1
ATOM 2411 C CA . CYS A 1 317 ? 13.920 -14.775 -22.199 1.00 93.56 317 CYS A CA 1
ATOM 2412 C C . CYS A 1 317 ? 13.597 -13.451 -22.910 1.00 93.56 317 CYS A C 1
ATOM 2414 O O . CYS A 1 317 ? 13.603 -12.402 -22.266 1.00 93.56 317 CYS A O 1
ATOM 2416 N N . ASP A 1 318 ? 13.240 -13.510 -24.197 1.00 94.44 318 ASP A N 1
ATOM 2417 C CA . ASP A 1 318 ? 12.942 -12.332 -25.026 1.00 94.44 318 ASP A CA 1
ATOM 2418 C C . ASP A 1 318 ? 11.650 -11.614 -24.633 1.00 94.44 318 ASP A C 1
ATOM 2420 O O . ASP A 1 318 ? 11.410 -10.482 -25.045 1.00 94.44 318 ASP A O 1
ATOM 2424 N N . ASN A 1 319 ? 10.814 -12.233 -23.794 1.00 94.69 319 ASN A N 1
ATOM 2425 C CA . ASN A 1 319 ? 9.628 -11.551 -23.292 1.00 94.69 319 ASN A CA 1
ATOM 2426 C C . ASN A 1 319 ? 10.002 -10.413 -22.337 1.00 94.69 319 ASN A C 1
ATOM 2428 O O . ASN A 1 319 ? 9.202 -9.495 -22.185 1.00 94.69 319 ASN A O 1
ATOM 2432 N N . CYS A 1 320 ? 11.216 -10.423 -21.775 1.00 95.06 320 CYS A N 1
ATOM 2433 C CA . CYS A 1 320 ? 11.803 -9.298 -21.046 1.00 95.06 320 CYS A CA 1
ATOM 2434 C C . CYS A 1 320 ? 13.029 -8.727 -21.773 1.00 95.06 320 CYS A C 1
ATOM 2436 O O . CYS A 1 320 ? 13.164 -7.521 -21.939 1.00 95.06 320 CYS A O 1
ATOM 2438 N N . HIS A 1 321 ? 13.939 -9.582 -22.222 1.00 95.12 321 HIS A N 1
ATOM 2439 C CA . HIS A 1 321 ? 15.187 -9.165 -22.842 1.00 95.12 321 HIS A CA 1
ATOM 2440 C C . HIS A 1 321 ? 14.964 -8.652 -24.268 1.00 95.12 321 HIS A C 1
ATOM 2442 O O . HIS A 1 321 ? 14.351 -9.314 -25.092 1.00 95.12 321 HIS A O 1
ATOM 2448 N N . GLY A 1 322 ? 15.448 -7.449 -24.566 1.00 92.44 322 GLY A N 1
ATOM 2449 C CA . GLY A 1 322 ? 15.194 -6.764 -25.835 1.00 92.44 322 GLY A CA 1
ATOM 2450 C C . GLY A 1 322 ? 13.767 -6.223 -25.988 1.00 92.44 322 GLY A C 1
ATOM 2451 O O . GLY A 1 322 ? 13.478 -5.577 -26.993 1.00 92.44 322 GLY A O 1
ATOM 2452 N N . ASN A 1 323 ? 12.892 -6.429 -24.999 1.00 93.75 323 ASN A N 1
ATOM 2453 C CA . ASN A 1 323 ? 11.506 -5.981 -25.038 1.00 93.75 323 ASN A CA 1
ATOM 2454 C C . ASN A 1 323 ? 11.333 -4.647 -24.303 1.00 93.75 323 ASN A C 1
ATOM 2456 O O . ASN A 1 323 ? 11.061 -4.617 -23.103 1.00 93.75 323 ASN A O 1
ATOM 2460 N N . LEU A 1 324 ? 11.482 -3.539 -25.032 1.00 92.94 324 LEU A N 1
ATOM 2461 C CA . LEU A 1 324 ? 11.337 -2.183 -24.489 1.00 92.94 324 LEU A CA 1
ATOM 2462 C C . LEU A 1 324 ? 9.951 -1.930 -23.873 1.00 92.94 324 LEU A C 1
ATOM 2464 O O . LEU A 1 324 ? 9.858 -1.178 -22.904 1.00 92.94 324 LEU A O 1
ATOM 2468 N N . ASP A 1 325 ? 8.906 -2.595 -24.371 1.00 93.25 325 ASP A N 1
ATOM 2469 C CA . ASP A 1 325 ? 7.516 -2.335 -23.986 1.00 93.25 325 ASP A CA 1
ATOM 2470 C C . ASP A 1 325 ? 7.206 -2.714 -22.535 1.00 93.25 325 ASP A C 1
ATOM 2472 O O . ASP A 1 325 ? 6.189 -2.278 -22.003 1.00 93.25 325 ASP A O 1
ATOM 2476 N N . LEU A 1 326 ? 8.044 -3.519 -21.871 1.00 95.94 326 LEU A N 1
ATOM 2477 C CA . LEU A 1 326 ? 7.864 -3.851 -20.453 1.00 95.94 326 LEU A CA 1
ATOM 2478 C C . LEU A 1 326 ? 8.541 -2.869 -19.499 1.00 95.94 326 LEU A C 1
ATOM 2480 O O . LEU A 1 326 ? 8.293 -2.943 -18.294 1.00 95.94 326 LEU A O 1
ATOM 2484 N N . TYR A 1 327 ? 9.398 -1.975 -19.986 1.00 97.88 327 TYR A N 1
ATOM 2485 C CA . TYR A 1 327 ? 10.216 -1.127 -19.127 1.00 97.88 327 TYR A CA 1
ATOM 2486 C C . TYR A 1 327 ? 9.668 0.290 -19.032 1.00 97.88 327 TYR A C 1
ATOM 2488 O O . TYR A 1 327 ? 9.151 0.859 -19.990 1.00 97.88 327 TYR A O 1
ATOM 2496 N N . LEU A 1 328 ? 9.836 0.897 -17.860 1.00 98.00 328 LEU A N 1
ATOM 2497 C CA . LEU A 1 328 ? 9.624 2.325 -17.695 1.00 98.00 328 LEU A CA 1
ATOM 2498 C C . LEU A 1 328 ? 10.798 3.079 -18.331 1.00 98.00 328 LEU A C 1
ATOM 2500 O O . LEU A 1 328 ? 11.848 3.261 -17.709 1.00 98.00 328 LEU A O 1
ATOM 2504 N N . THR A 1 329 ? 10.624 3.500 -19.579 1.00 96.81 329 THR A N 1
ATOM 2505 C CA . THR A 1 329 ? 11.602 4.300 -20.323 1.00 96.81 329 THR A CA 1
ATOM 2506 C C . THR A 1 329 ? 11.203 5.777 -20.337 1.00 96.81 329 THR A C 1
ATOM 2508 O O . THR A 1 329 ? 10.048 6.135 -20.096 1.00 96.81 329 THR A O 1
ATOM 2511 N N . ALA A 1 330 ? 12.159 6.655 -20.651 1.00 96.00 330 ALA A N 1
ATOM 2512 C CA . ALA A 1 330 ? 11.865 8.070 -20.881 1.00 96.00 330 ALA A CA 1
ATOM 2513 C C . ALA A 1 330 ? 10.889 8.267 -22.055 1.00 96.00 330 ALA A C 1
ATOM 2515 O O . ALA A 1 330 ? 10.017 9.127 -21.993 1.00 96.00 330 ALA A O 1
ATOM 2516 N N . GLU A 1 331 ? 11.004 7.440 -23.099 1.00 95.88 331 GLU A N 1
ATOM 2517 C CA . GLU A 1 331 ? 10.089 7.452 -24.243 1.00 95.88 331 GLU A CA 1
ATOM 2518 C C . GLU A 1 331 ? 8.657 7.113 -23.820 1.00 95.88 331 GLU A C 1
ATOM 2520 O O . GLU A 1 331 ? 7.735 7.839 -24.179 1.00 95.88 331 GLU A O 1
ATOM 2525 N N . TYR A 1 332 ? 8.469 6.081 -22.993 1.00 96.38 332 TYR A N 1
ATOM 2526 C CA . TYR A 1 332 ? 7.143 5.722 -22.492 1.00 96.38 332 TYR A CA 1
ATOM 2527 C C . TYR A 1 332 ? 6.525 6.833 -21.631 1.00 96.38 332 TYR A C 1
ATOM 2529 O O . TYR A 1 332 ? 5.352 7.162 -21.790 1.00 96.38 332 TYR A O 1
ATOM 2537 N N . ILE A 1 333 ? 7.313 7.468 -20.757 1.00 96.31 333 ILE A N 1
ATOM 2538 C CA . ILE A 1 333 ? 6.830 8.616 -19.974 1.00 96.31 333 ILE A CA 1
ATOM 2539 C C . ILE A 1 333 ? 6.427 9.774 -20.896 1.00 96.31 333 ILE A C 1
ATOM 2541 O O . ILE A 1 333 ? 5.369 10.363 -20.692 1.00 96.31 333 ILE A O 1
ATOM 2545 N N . ASN A 1 334 ? 7.214 10.071 -21.933 1.00 96.56 334 ASN A N 1
ATOM 2546 C CA . ASN A 1 334 ? 6.864 11.109 -22.905 1.00 96.56 334 ASN A CA 1
ATOM 2547 C C . ASN A 1 334 ? 5.559 10.785 -23.646 1.00 96.56 334 ASN A C 1
ATOM 2549 O O . ASN A 1 334 ? 4.735 11.676 -23.810 1.00 96.56 334 ASN A O 1
ATOM 2553 N N . GLN A 1 335 ? 5.313 9.522 -24.009 1.00 95.75 335 GLN A N 1
ATOM 2554 C CA . GLN A 1 335 ? 4.032 9.103 -24.596 1.00 95.75 335 GLN A CA 1
ATOM 2555 C C . GLN A 1 335 ? 2.855 9.354 -23.636 1.00 95.75 335 GLN A C 1
ATOM 2557 O O . GLN A 1 335 ? 1.797 9.829 -24.054 1.00 95.75 335 GLN A O 1
ATOM 2562 N N . LEU A 1 336 ? 3.033 9.089 -22.337 1.00 94.56 336 LEU A N 1
ATOM 2563 C CA . LEU A 1 336 ? 2.008 9.373 -21.330 1.00 94.56 336 LEU A CA 1
ATOM 2564 C C . LEU A 1 336 ? 1.783 10.881 -21.139 1.00 94.56 336 LEU A C 1
ATOM 2566 O O . LEU A 1 336 ? 0.635 11.299 -20.987 1.00 94.56 336 LEU A O 1
ATOM 2570 N N . ILE A 1 337 ? 2.834 11.700 -21.228 1.00 94.31 337 ILE A N 1
ATOM 2571 C CA . ILE A 1 337 ? 2.729 13.167 -21.218 1.00 94.31 337 ILE A CA 1
ATOM 2572 C C . ILE A 1 337 ? 1.976 13.665 -22.460 1.00 94.31 337 ILE A C 1
ATOM 2574 O O . ILE A 1 337 ? 1.035 14.445 -22.337 1.00 94.31 337 ILE A O 1
ATOM 2578 N N . GLU A 1 338 ? 2.328 13.176 -23.651 1.00 95.50 338 GLU A N 1
ATOM 2579 C CA . GLU A 1 338 ? 1.670 13.538 -24.914 1.00 95.50 338 GLU A CA 1
ATOM 2580 C C . GLU A 1 338 ? 0.187 13.141 -24.936 1.00 95.50 338 GLU A C 1
ATOM 2582 O O . GLU A 1 338 ? -0.641 13.865 -25.491 1.00 95.50 338 GLU A O 1
ATOM 2587 N N . SER A 1 339 ? -0.169 12.020 -24.298 1.00 92.25 339 SER A N 1
ATOM 2588 C CA . SER A 1 339 ? -1.568 11.603 -24.128 1.00 92.25 339 SER A CA 1
ATOM 2589 C C . SER A 1 339 ? -2.339 12.416 -23.077 1.00 92.25 339 SER A C 1
ATOM 2591 O O . SER A 1 339 ? -3.565 12.325 -23.011 1.00 92.25 339 SER A O 1
ATOM 2593 N N . GLY A 1 340 ? -1.639 13.211 -22.261 1.00 89.31 340 GLY A N 1
ATOM 2594 C CA . GLY A 1 340 ? -2.205 14.009 -21.174 1.00 89.31 340 GLY A CA 1
ATOM 2595 C C . GLY A 1 340 ? -2.426 13.251 -19.860 1.00 89.31 340 GLY A C 1
ATOM 2596 O O . GLY A 1 340 ? -2.952 13.839 -18.918 1.00 89.31 340 GLY A O 1
ATOM 2597 N N . LEU A 1 341 ? -2.025 11.977 -19.767 1.00 88.75 341 LEU A N 1
ATOM 2598 C CA . LEU A 1 341 ? -2.140 11.170 -18.542 1.00 88.75 341 LEU A CA 1
ATOM 2599 C C . LEU A 1 341 ? -1.113 11.556 -17.463 1.00 88.75 341 LEU A C 1
ATOM 2601 O O . LEU A 1 341 ? -1.347 11.297 -16.281 1.00 88.75 341 LEU A O 1
ATOM 2605 N N . MET A 1 342 ? 0.011 12.161 -17.857 1.00 91.06 342 MET A N 1
ATOM 2606 C CA . MET A 1 342 ? 1.094 12.592 -16.963 1.00 91.06 342 MET A CA 1
ATOM 2607 C C . MET A 1 342 ? 1.507 14.045 -17.226 1.00 91.06 342 MET A C 1
ATOM 2609 O O . MET A 1 342 ? 1.323 14.579 -18.319 1.00 91.06 342 MET A O 1
ATOM 2613 N N . ASN A 1 343 ? 2.101 14.684 -16.217 1.00 90.88 343 ASN A N 1
ATOM 2614 C CA . ASN A 1 343 ? 2.667 16.030 -16.330 1.00 90.88 343 ASN A CA 1
ATOM 2615 C C . ASN A 1 343 ? 4.142 16.006 -16.781 1.00 90.88 343 ASN A C 1
ATOM 2617 O O . ASN A 1 343 ? 4.884 15.092 -16.431 1.00 90.88 343 ASN A O 1
ATOM 2621 N N . GLU A 1 344 ? 4.606 17.051 -17.478 1.00 94.00 344 GLU A N 1
ATOM 2622 C CA . GLU A 1 344 ? 6.008 17.180 -17.920 1.00 94.00 344 GLU A CA 1
ATOM 2623 C C . GLU A 1 344 ? 7.029 17.043 -16.781 1.00 94.00 344 GLU A C 1
ATOM 2625 O O . GLU A 1 344 ? 8.077 16.431 -16.968 1.00 94.00 344 GLU A O 1
ATOM 2630 N N . GLN A 1 345 ? 6.719 17.533 -15.576 1.00 94.50 345 GLN A N 1
ATOM 2631 C CA . GLN A 1 345 ? 7.601 17.418 -14.406 1.00 94.50 345 GLN A CA 1
ATOM 2632 C C . GLN A 1 345 ? 7.861 15.962 -13.990 1.00 94.50 345 GLN A C 1
ATOM 2634 O O . GLN A 1 345 ? 8.815 15.670 -13.268 1.00 94.50 345 GLN A O 1
ATOM 2639 N N . GLU A 1 346 ? 7.030 15.020 -14.434 1.00 95.00 346 GLU A N 1
ATOM 2640 C CA . GLU A 1 346 ? 7.174 13.616 -14.075 1.00 95.00 346 GLU A CA 1
ATOM 2641 C C . GLU A 1 346 ? 8.349 12.929 -14.772 1.00 95.00 346 GLU A C 1
ATOM 2643 O O . GLU A 1 346 ? 8.826 11.908 -14.274 1.00 95.00 346 GLU A O 1
ATOM 2648 N N . ILE A 1 347 ? 8.878 13.485 -15.868 1.00 94.94 347 ILE A N 1
ATOM 2649 C CA . ILE A 1 347 ? 10.119 12.964 -16.455 1.00 94.94 347 ILE A CA 1
ATOM 2650 C C . ILE A 1 347 ? 11.295 13.144 -15.489 1.00 94.94 347 ILE A C 1
ATOM 2652 O O . ILE A 1 347 ? 12.083 12.220 -15.290 1.00 94.94 347 ILE A O 1
ATOM 2656 N N . GLU A 1 348 ? 11.376 14.308 -14.838 1.00 95.62 348 GLU A N 1
ATOM 2657 C CA . GLU A 1 348 ? 12.379 14.610 -13.819 1.00 95.62 348 GLU A CA 1
ATOM 2658 C C . GLU A 1 348 ? 12.126 13.772 -12.565 1.00 95.62 348 GLU A C 1
ATOM 2660 O O . GLU A 1 348 ? 13.035 13.100 -12.076 1.00 95.62 348 GLU A O 1
ATOM 2665 N N . ALA A 1 349 ? 10.868 13.718 -12.118 1.00 96.56 349 ALA A N 1
ATOM 2666 C CA . ALA A 1 349 ? 10.477 12.978 -10.923 1.00 96.56 349 ALA A CA 1
ATOM 2667 C C . ALA A 1 349 ? 10.879 11.496 -10.963 1.00 96.56 349 ALA A C 1
ATOM 2669 O O . ALA A 1 349 ? 11.212 10.905 -9.936 1.00 96.56 349 ALA A O 1
ATOM 2670 N N . ASN A 1 350 ? 10.840 10.885 -12.149 1.00 97.75 350 ASN A N 1
ATOM 2671 C CA . ASN A 1 350 ? 11.062 9.455 -12.330 1.00 97.75 350 ASN A CA 1
ATOM 2672 C C . ASN A 1 350 ? 12.482 9.091 -12.795 1.00 97.75 350 ASN A C 1
ATOM 2674 O O . ASN A 1 350 ? 12.746 7.915 -13.043 1.00 97.75 350 ASN A O 1
ATOM 2678 N N . GLN A 1 351 ? 13.429 10.035 -12.866 1.00 96.75 351 GLN A N 1
ATOM 2679 C CA . GLN A 1 351 ? 14.803 9.756 -13.320 1.00 96.75 351 GLN A CA 1
ATOM 2680 C C . GLN A 1 351 ? 15.472 8.584 -12.585 1.00 96.75 351 GLN A C 1
ATOM 2682 O O . GLN A 1 351 ? 16.186 7.791 -13.199 1.00 96.75 351 GLN A O 1
ATOM 2687 N N . SER A 1 352 ? 15.217 8.441 -11.281 1.00 96.44 352 SER A N 1
ATOM 2688 C CA . SER A 1 352 ? 15.797 7.376 -10.453 1.00 96.44 352 SER A CA 1
ATOM 2689 C C . SER A 1 352 ? 15.232 5.983 -10.741 1.00 96.44 352 SER A C 1
ATOM 2691 O O . SER A 1 352 ? 15.866 4.989 -10.389 1.00 96.44 352 SER A O 1
ATOM 2693 N N . VAL A 1 353 ? 14.072 5.895 -11.395 1.00 97.75 353 VAL A N 1
ATOM 2694 C CA . VAL A 1 353 ? 13.368 4.635 -11.669 1.00 97.75 353 VAL A CA 1
ATOM 2695 C C . VAL A 1 353 ? 13.332 4.269 -13.158 1.00 97.75 353 VAL A C 1
ATOM 2697 O O . VAL A 1 353 ? 13.047 3.118 -13.494 1.00 97.75 353 VAL A O 1
ATOM 2700 N N . ILE A 1 354 ? 13.683 5.206 -14.047 1.00 97.62 354 ILE A N 1
ATOM 2701 C CA . ILE A 1 354 ? 13.762 4.989 -15.497 1.00 97.62 354 ILE A CA 1
ATOM 2702 C C . ILE A 1 354 ? 14.895 4.024 -15.865 1.00 97.62 354 ILE A C 1
ATOM 2704 O O . ILE A 1 354 ? 16.045 4.134 -15.414 1.00 97.62 354 ILE A O 1
ATOM 2708 N N . VAL A 1 355 ? 14.580 3.109 -16.779 1.00 97.19 355 VAL A N 1
ATOM 2709 C CA . VAL A 1 355 ? 15.538 2.206 -17.418 1.00 97.19 355 VAL A CA 1
ATOM 2710 C C . VAL A 1 355 ? 16.034 2.841 -18.710 1.00 97.19 355 VAL A C 1
ATOM 2712 O O . VAL A 1 355 ? 15.265 3.132 -19.620 1.00 97.19 355 VAL A O 1
ATOM 2715 N N . THR A 1 356 ? 17.340 3.090 -18.757 1.00 93.00 356 THR A N 1
ATOM 2716 C CA . THR A 1 356 ? 18.027 3.739 -19.884 1.00 93.00 356 THR A CA 1
ATOM 2717 C C . THR A 1 356 ? 18.583 2.732 -20.881 1.00 93.00 356 THR A C 1
ATOM 2719 O O . THR A 1 356 ? 18.726 3.046 -22.055 1.00 93.00 356 THR A O 1
ATOM 2722 N N . GLU A 1 357 ? 18.891 1.525 -20.411 1.00 89.69 357 GLU A N 1
ATOM 2723 C CA . GLU A 1 357 ? 19.388 0.421 -21.222 1.00 89.69 357 GLU A CA 1
ATOM 2724 C C . GLU A 1 357 ? 18.631 -0.838 -20.809 1.00 89.69 357 GLU A C 1
ATOM 2726 O O . GLU A 1 357 ? 18.700 -1.267 -19.656 1.00 89.69 357 GLU A O 1
ATOM 2731 N N . VAL A 1 358 ? 17.870 -1.397 -21.746 1.00 89.00 358 VAL A N 1
ATOM 2732 C CA . VAL A 1 358 ? 17.177 -2.669 -21.548 1.00 89.00 358 VAL A CA 1
ATOM 2733 C C . VAL A 1 358 ? 18.163 -3.810 -21.809 1.00 89.00 358 VAL A C 1
ATOM 2735 O O . VAL A 1 358 ? 18.935 -3.726 -22.770 1.00 89.00 358 VAL A O 1
ATOM 2738 N N . PRO A 1 359 ? 18.174 -4.870 -20.977 1.00 86.94 359 PRO A N 1
ATOM 2739 C CA . PRO A 1 359 ? 19.001 -6.046 -21.223 1.00 86.94 359 PRO A CA 1
ATOM 2740 C C . PRO A 1 359 ? 18.806 -6.575 -22.647 1.00 86.94 359 PRO A C 1
ATOM 2742 O O . PRO A 1 359 ? 17.672 -6.713 -23.097 1.00 86.94 359 PRO A O 1
ATOM 2745 N N . GLY A 1 360 ? 19.897 -6.861 -23.360 1.00 83.06 360 GLY A N 1
ATOM 2746 C CA . GLY A 1 360 ? 19.828 -7.342 -24.744 1.00 83.06 360 GLY A CA 1
ATOM 2747 C C . GLY A 1 360 ? 19.075 -8.670 -24.867 1.00 83.06 360 GLY A C 1
ATOM 2748 O O . GLY A 1 360 ? 19.162 -9.491 -23.952 1.00 83.06 360 GLY A O 1
ATOM 2749 N N . GLY A 1 361 ? 18.354 -8.839 -25.983 1.00 76.06 361 GLY A N 1
ATOM 2750 C CA . GLY A 1 361 ? 17.656 -10.075 -26.374 1.00 76.06 361 GLY A CA 1
ATOM 2751 C C . GLY A 1 361 ? 18.604 -11.256 -26.599 1.00 76.06 361 GLY A C 1
ATOM 2752 O O . GLY A 1 361 ? 19.819 -11.056 -26.719 1.00 76.06 361 GLY A O 1
ATOM 2753 N N . PHE A 1 362 ? 18.047 -12.466 -26.640 1.00 67.00 362 PHE A N 1
ATOM 2754 C CA . PHE A 1 362 ? 18.797 -13.723 -26.717 1.00 67.00 362 PHE A CA 1
ATOM 2755 C C . PHE A 1 362 ? 18.787 -14.392 -28.093 1.00 67.00 362 PHE A C 1
ATOM 2757 O O . PHE A 1 362 ? 17.824 -14.222 -28.870 1.00 67.00 362 PHE A O 1
#

Foldseek 3Di:
DPDPDLQQDPCCCVDPNVVCPQCLQFNADPPDPDPVRRCVRGDPDSQPDLNVSCCVPPVPLSQFQCQACLAPVLLVLLVLVLLVWDCVDPLNVVCCVVPPCLSRDTQCCFFFWARVQQVIGGPHNRGGHPHGDCVRRVCSNVPCQAVCLQCVVPPPAAHAPCVVVVDDPCVFQDPCNGSDDNHRANDSVSRPSHGDPCVVVVLQLDCPRPDPVSNVCRQAEHPCLFFPEWGWAAFLFQADQDPNNGDDDIDTAAAKWAALDADPRRNYRIATWGQANDDQCNCVVSVIGSNRNLSAARTHGDDGNNTHPGYQCNPDVQSQAPDPRNHQALVVVVVCVVVVRHPPSNSSSCPSTHDPDGHHDD

Radius of gyration: 23.33 Å; Cα contacts (8 Å, |Δi|>4): 623; chains: 1; bounding box: 62×52×64 Å

pLDDT: mean 89.21, std 9.77, range [33.31, 98.44]

Solvent-accessible surface area (backbone atoms only — not comparable to full-atom values): 19853 Å² total; per-residue (Å²): 127,86,74,89,65,80,57,63,36,79,69,29,54,78,34,78,70,35,66,60,42,68,45,71,53,25,42,38,41,84,97,51,87,51,67,71,66,20,48,48,76,47,42,92,64,44,32,57,82,83,25,67,62,45,34,88,83,39,46,70,59,56,68,13,26,71,26,4,58,51,54,57,45,38,40,56,45,52,56,41,38,47,13,60,23,63,61,84,39,70,58,45,48,54,50,36,61,76,68,57,47,53,70,54,56,36,64,39,29,47,25,26,27,23,40,65,75,76,73,35,55,62,75,58,20,64,40,79,35,96,69,53,49,60,67,54,29,52,28,58,71,44,29,71,81,36,45,26,31,29,63,29,67,47,87,98,37,66,43,10,51,56,44,77,69,70,49,55,71,69,76,57,48,44,68,55,47,57,32,20,82,64,54,68,45,63,33,83,85,62,38,83,61,49,68,59,72,50,82,82,38,60,59,57,66,28,78,80,25,93,47,63,70,32,38,75,38,45,56,47,44,33,69,58,58,47,23,38,63,68,41,81,26,31,31,29,22,72,33,70,64,47,101,86,50,37,59,39,74,69,44,79,46,62,33,38,20,37,42,78,72,64,40,93,94,43,56,24,48,29,31,31,42,35,44,46,53,61,52,80,64,54,43,46,93,70,80,40,64,42,84,31,52,46,61,41,52,51,57,34,85,49,82,77,39,27,40,35,94,74,27,78,48,64,76,41,71,48,56,53,22,59,34,67,84,44,42,37,28,69,66,57,52,48,52,34,32,77,73,64,59,42,59,78,58,48,62,64,13,28,57,68,27,44,46,89,72,77,58,73,53,126

Mean predicted aligned error: 5.91 Å